Protein AF-A0A2I0T833-F1 (afdb_monomer_lite)

Organism: NCBI:txid1758121

Foldseek 3Di:
DEDADDPPPDVVVVVVPVPPVVVVCPVVVVVLLRHQEYEDEDEPDDPDQDPVNVVVVVVCCVVSVPVFYKYKYWYWYADPVRPDIDIDIWIWGDDPPDTDTDDDDDDDPPPVPPPDDDPDDDDDPDPVVVVVCVVCVCVQAPPVRDGPVVVVVVVVVVVVVVVVVVLVPDPVNDCVVVVVVVVVVVVVVVVVVVVVVVVVVVVVVVPPPDDDD

Secondary structure (DSSP, 8-state):
--PPEETTS-HHHHGGGTTSHHHHSSSSTTTSTT--EEEEEEES--SS--HHHHHHHHHHHHHH--TT-EEEEEEEEE-TTSS-EEEEEEEEEEETTEEEEE------GGG----------PPP--HHHHHHHHHHHTTTB-TTS-BHHHHHHHHHHHHHHHHHHGGGS-GGGSHHHHHHHHHHHHHHHHHHHHHHHHHHHHHHHTTSSS---

Radius of gyration: 30.98 Å; chains: 1; bounding box: 101×49×80 Å

Sequence (213 aa):
MILWILADFNITVLASRVRSFNTLFSSNLLCLQNVIGWYRFRRNTQQQMSYREHIIHKQLTHILGVPDLVFLLFSFISTANNSTHALEYVLFRPNRRYNQRVSLTIPNLGNTSQQEYKVSSVPNTSQNYAKVIKEHGTDFFDKDGVMKDIRAIYQVYNALQEKVQSPALSPDTSPAPIHLESSSVTGHQTNRVEENECVSDECRCGSSEMFSR

InterPro domains:
  IPR023238 FAM175 family [PR02051] (37-53)
  IPR023238 FAM175 family [PR02051] (103-117)
  IPR023238 FAM175 family [PTHR31728] (32-179)
  IPR023240 BRISC complex, Abraxas 2 subunit [PR02053] (58-78)
  IPR023240 BRISC complex, Abraxas 2 subunit [PR02053] (92-107)
  IPR023240 BRISC complex, Abraxas 2 subunit [PR02053] (118-135)
  IPR023240 BRISC complex, Abraxas 2 subunit [PR02053] (149-167)

pLDDT: mean 73.95, std 19.58, range [29.56, 95.31]

Structure (mmCIF, N/CA/C/O backbone):
data_AF-A0A2I0T833-F1
#
_entry.id   AF-A0A2I0T833-F1
#
loop_
_atom_site.group_PDB
_atom_site.id
_atom_site.type_symbol
_atom_site.label_atom_id
_atom_site.label_alt_id
_atom_site.label_comp_id
_atom_site.label_asym_id
_atom_site.label_entity_id
_atom_site.label_seq_id
_atom_site.pdbx_PDB_ins_code
_atom_site.Cartn_x
_atom_site.Cartn_y
_atom_site.Cartn_z
_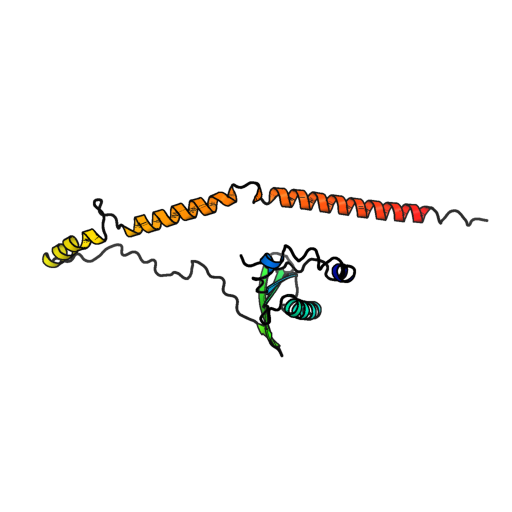atom_site.occupancy
_atom_site.B_iso_or_equiv
_atom_site.auth_seq_id
_atom_site.auth_comp_id
_atom_site.auth_asym_id
_atom_site.auth_atom_id
_atom_site.pdbx_PDB_model_num
ATOM 1 N N . MET A 1 1 ? 3.909 -13.440 4.778 1.00 30.67 1 MET A N 1
ATOM 2 C CA . MET A 1 1 ? 5.195 -13.000 4.201 1.00 30.67 1 MET A CA 1
ATOM 3 C C . MET A 1 1 ? 5.085 -13.138 2.688 1.00 30.67 1 MET A C 1
ATOM 5 O O . MET A 1 1 ? 5.104 -14.256 2.195 1.00 30.67 1 MET A O 1
ATOM 9 N N . ILE A 1 2 ? 4.808 -12.038 1.983 1.00 34.88 2 ILE A N 1
ATOM 10 C CA . ILE A 1 2 ? 4.640 -12.017 0.520 1.00 34.88 2 ILE A CA 1
ATOM 11 C C . ILE A 1 2 ? 6.016 -11.717 -0.068 1.00 34.88 2 ILE A C 1
ATOM 13 O O . ILE A 1 2 ? 6.542 -10.627 0.150 1.00 34.88 2 ILE A O 1
ATOM 17 N N . LEU A 1 3 ? 6.617 -12.697 -0.741 1.00 35.22 3 LEU A N 1
ATOM 18 C CA . LEU A 1 3 ? 7.940 -12.555 -1.338 1.00 35.22 3 LEU A CA 1
ATOM 19 C C . LEU A 1 3 ? 7.781 -12.083 -2.786 1.00 35.22 3 LEU A C 1
ATOM 21 O O . LEU A 1 3 ? 7.199 -12.780 -3.617 1.00 35.22 3 LEU A O 1
ATOM 25 N N . TRP A 1 4 ? 8.287 -10.889 -3.076 1.00 41.91 4 TRP A N 1
ATOM 26 C CA . TRP A 1 4 ? 8.385 -10.368 -4.434 1.00 41.91 4 TRP A CA 1
ATOM 27 C C . TRP A 1 4 ? 9.771 -10.686 -4.996 1.00 41.91 4 TRP A C 1
ATOM 29 O O . TRP A 1 4 ? 10.780 -10.393 -4.357 1.00 41.91 4 TRP A O 1
ATOM 39 N N . ILE A 1 5 ? 9.837 -11.270 -6.193 1.00 48.88 5 ILE A N 1
ATOM 40 C CA . ILE A 1 5 ? 11.115 -11.531 -6.868 1.00 48.88 5 ILE A CA 1
ATOM 41 C C . ILE A 1 5 ? 11.612 -10.228 -7.511 1.00 48.88 5 ILE A C 1
ATOM 43 O O . ILE A 1 5 ? 10.939 -9.667 -8.380 1.00 48.88 5 ILE A O 1
ATOM 47 N N . LEU A 1 6 ? 12.797 -9.770 -7.095 1.00 43.75 6 LEU A N 1
ATOM 48 C CA . LEU A 1 6 ? 13.570 -8.720 -7.763 1.00 43.75 6 LEU A CA 1
ATOM 49 C C . LEU A 1 6 ? 14.091 -9.248 -9.108 1.00 43.75 6 LEU A C 1
ATOM 51 O O . LEU A 1 6 ? 14.905 -10.168 -9.149 1.00 43.75 6 LEU A O 1
ATOM 55 N N . ALA A 1 7 ? 13.632 -8.665 -10.216 1.00 42.62 7 ALA A N 1
ATOM 56 C CA . ALA A 1 7 ? 14.005 -9.087 -11.570 1.00 42.62 7 ALA A CA 1
ATOM 57 C C . ALA A 1 7 ? 15.356 -8.526 -12.068 1.00 42.62 7 ALA A C 1
ATOM 59 O O . ALA A 1 7 ? 15.687 -8.695 -13.243 1.00 42.62 7 ALA A O 1
ATOM 60 N N . ASP A 1 8 ? 16.138 -7.870 -11.205 1.00 38.34 8 ASP A N 1
ATOM 61 C CA . ASP A 1 8 ? 17.381 -7.191 -11.602 1.00 38.34 8 ASP A CA 1
ATOM 62 C C . ASP A 1 8 ? 18.613 -8.116 -11.670 1.00 38.34 8 ASP A C 1
ATOM 64 O O . ASP A 1 8 ? 19.698 -7.679 -12.052 1.00 38.34 8 ASP A O 1
ATOM 68 N N . PHE A 1 9 ? 18.467 -9.419 -11.402 1.00 36.91 9 PHE A N 1
ATOM 69 C CA . PHE A 1 9 ? 19.539 -10.382 -11.666 1.00 36.91 9 PHE A CA 1
ATOM 70 C C . PHE A 1 9 ? 19.562 -10.805 -13.143 1.00 36.91 9 PHE A C 1
ATOM 72 O O . PHE A 1 9 ? 18.577 -11.282 -13.704 1.00 36.91 9 PHE A O 1
ATOM 79 N N . ASN A 1 10 ? 20.724 -10.642 -13.778 1.00 34.12 10 ASN A N 1
ATOM 80 C CA . ASN A 1 10 ? 21.032 -11.027 -15.157 1.00 34.12 10 ASN A CA 1
ATOM 81 C C . ASN A 1 10 ? 20.612 -12.481 -15.489 1.00 34.12 10 ASN A C 1
ATOM 83 O O . ASN A 1 10 ? 21.391 -13.421 -15.338 1.00 34.12 10 ASN A O 1
ATOM 87 N N . ILE A 1 11 ? 19.401 -12.669 -16.029 1.00 44.00 11 ILE A N 1
ATOM 88 C CA . ILE A 1 11 ? 18.882 -13.975 -16.495 1.00 44.00 11 ILE A CA 1
ATOM 89 C C . ILE A 1 11 ? 19.759 -14.600 -17.603 1.00 44.00 11 ILE A C 1
ATOM 91 O O . ILE A 1 11 ? 19.746 -15.812 -17.795 1.00 44.00 11 ILE A O 1
ATOM 95 N N . THR A 1 12 ? 20.600 -13.821 -18.287 1.00 31.80 12 THR A N 1
ATOM 96 C CA . THR A 1 12 ? 21.515 -14.350 -19.312 1.00 31.80 12 THR A CA 1
ATOM 97 C C . THR A 1 12 ? 22.672 -15.165 -18.716 1.00 31.80 12 THR A C 1
ATOM 99 O O . THR A 1 12 ? 23.125 -16.118 -19.340 1.00 31.80 12 THR A O 1
ATOM 102 N N . VAL A 1 13 ? 23.110 -14.864 -17.486 1.00 35.38 13 VAL A N 1
ATOM 103 C CA . VAL A 1 13 ? 24.162 -15.636 -16.786 1.00 35.38 13 VAL A CA 1
ATOM 104 C C . VAL A 1 13 ? 23.590 -16.916 -16.151 1.00 35.38 13 VAL A C 1
ATOM 106 O O . VAL A 1 13 ? 24.320 -17.866 -15.877 1.00 35.38 13 VAL A O 1
ATOM 109 N N . LEU A 1 14 ? 22.266 -16.997 -15.986 1.00 35.75 14 LEU A N 1
ATOM 110 C CA . LEU A 1 14 ? 21.574 -18.185 -15.475 1.00 35.75 14 LEU A CA 1
ATOM 111 C C . LEU A 1 14 ? 21.427 -19.304 -16.519 1.00 35.75 14 LEU A C 1
ATOM 113 O O . LEU A 1 14 ? 21.303 -20.471 -16.150 1.00 35.75 14 LEU A O 1
ATOM 117 N N . ALA A 1 15 ? 21.501 -18.985 -17.814 1.00 34.06 15 ALA A N 1
ATOM 118 C CA . ALA A 1 15 ? 21.363 -19.976 -18.883 1.00 34.06 15 ALA A CA 1
ATOM 119 C C . ALA A 1 15 ? 22.611 -20.864 -19.068 1.00 34.06 15 ALA A C 1
ATOM 121 O O . ALA A 1 15 ? 22.494 -21.997 -19.531 1.00 34.06 15 ALA A O 1
ATOM 122 N N . SER A 1 16 ? 23.803 -20.404 -18.673 1.00 29.56 16 SER A N 1
ATOM 123 C CA . SER A 1 16 ? 25.052 -21.173 -18.810 1.00 29.56 16 SER A CA 1
ATOM 124 C C . SER A 1 16 ? 25.340 -22.111 -17.630 1.00 29.56 16 SER A C 1
ATOM 126 O O . SER A 1 16 ? 26.244 -22.940 -17.714 1.00 29.56 16 SER A O 1
ATOM 128 N N . ARG A 1 17 ? 24.551 -22.053 -16.545 1.00 35.53 17 ARG A N 1
ATOM 129 C CA . ARG A 1 17 ? 24.766 -22.854 -15.322 1.00 35.53 17 ARG A CA 1
ATOM 130 C C . ARG A 1 17 ? 23.545 -23.690 -14.915 1.00 35.53 17 ARG A C 1
ATOM 132 O O . ARG A 1 17 ? 23.289 -23.913 -13.736 1.00 35.53 17 ARG A O 1
ATOM 139 N N . VAL A 1 18 ? 22.815 -24.208 -15.905 1.00 39.91 18 VAL A N 1
ATOM 140 C CA . VAL A 1 18 ? 21.552 -24.963 -15.741 1.00 39.91 18 VAL A CA 1
ATOM 141 C C . VAL A 1 18 ? 21.714 -26.312 -15.010 1.00 39.91 18 VAL A C 1
ATOM 143 O O . VAL A 1 18 ? 20.732 -26.860 -14.522 1.00 39.91 18 VAL A O 1
ATOM 146 N N . ARG A 1 19 ? 22.933 -26.850 -14.834 1.00 33.03 19 ARG A N 1
ATOM 147 C CA . ARG A 1 19 ? 23.133 -28.125 -14.103 1.00 33.03 19 ARG A CA 1
ATOM 148 C C . ARG A 1 19 ? 23.323 -27.992 -12.590 1.00 33.03 19 ARG A C 1
ATOM 150 O O . ARG A 1 19 ? 23.062 -28.957 -11.883 1.00 33.03 19 ARG A O 1
ATOM 157 N N . SER A 1 20 ? 23.719 -26.827 -12.077 1.00 33.03 20 SER A N 1
ATOM 158 C CA . SER A 1 20 ? 23.937 -26.626 -10.629 1.00 33.03 20 SER A CA 1
ATOM 159 C C . SER A 1 20 ? 22.764 -25.943 -9.920 1.00 33.03 20 SER A C 1
ATOM 161 O O . SER A 1 20 ? 22.828 -25.720 -8.716 1.00 33.03 20 SER A O 1
ATOM 163 N N . PHE A 1 21 ? 21.691 -25.609 -10.643 1.00 37.56 21 PHE A N 1
ATOM 164 C CA . PHE A 1 21 ? 20.553 -24.875 -10.084 1.00 37.56 21 PHE A CA 1
ATOM 165 C C . PHE A 1 21 ? 19.552 -25.758 -9.324 1.00 37.56 21 PHE A C 1
ATOM 167 O O . PHE A 1 21 ? 18.872 -25.275 -8.427 1.00 37.56 21 PHE A O 1
ATOM 174 N N . ASN A 1 22 ? 19.492 -27.060 -9.624 1.00 33.47 22 ASN A N 1
ATOM 175 C CA . ASN A 1 22 ? 18.533 -27.968 -8.984 1.00 33.47 22 ASN A CA 1
ATOM 176 C C . ASN A 1 22 ? 18.906 -28.350 -7.542 1.00 33.47 22 ASN A C 1
ATOM 178 O O . ASN A 1 22 ? 18.023 -28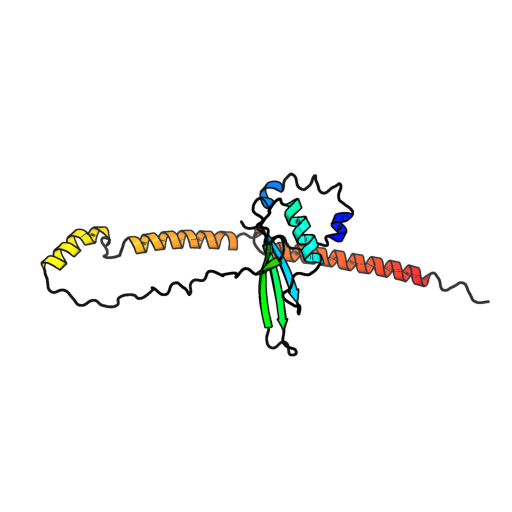.684 -6.759 1.00 33.47 22 ASN A O 1
ATOM 182 N N . THR A 1 23 ? 20.182 -28.281 -7.152 1.00 35.69 23 THR A N 1
ATOM 183 C CA . THR A 1 23 ? 20.624 -28.709 -5.812 1.00 35.69 23 THR A CA 1
ATOM 184 C C . THR A 1 23 ? 20.573 -27.602 -4.755 1.00 35.69 23 THR A C 1
ATOM 186 O O . THR A 1 23 ? 20.398 -27.911 -3.581 1.00 35.69 23 THR A O 1
ATOM 189 N N . LEU A 1 24 ? 20.639 -26.320 -5.139 1.00 39.94 24 LEU A N 1
ATOM 190 C CA . LEU A 1 24 ? 20.485 -25.179 -4.214 1.00 39.94 24 LEU A CA 1
ATOM 191 C C . LEU A 1 24 ? 19.018 -24.801 -3.939 1.00 39.94 24 LEU A C 1
ATOM 193 O O . LEU A 1 24 ? 18.727 -24.049 -3.010 1.00 39.94 24 LEU A O 1
ATOM 197 N N . PHE A 1 25 ? 18.085 -25.333 -4.731 1.00 39.16 25 PHE A N 1
ATOM 198 C CA . PHE A 1 25 ? 16.657 -25.029 -4.628 1.00 39.16 25 PHE A CA 1
ATOM 199 C C . PHE A 1 25 ? 15.888 -25.969 -3.690 1.00 39.16 25 PHE A C 1
ATOM 201 O O . PHE A 1 25 ? 14.742 -25.694 -3.342 1.00 39.16 25 PHE A O 1
ATOM 208 N N . SER A 1 26 ? 16.508 -27.068 -3.248 1.00 37.47 26 SER A N 1
ATOM 209 C CA . SER A 1 26 ? 15.815 -28.098 -2.466 1.00 37.47 26 SER A CA 1
ATOM 210 C C . SER A 1 26 ? 15.594 -27.708 -0.996 1.00 37.47 26 SER A C 1
ATOM 212 O O . SER A 1 26 ? 14.656 -28.202 -0.380 1.00 37.47 26 SER A O 1
ATOM 214 N N . SER A 1 27 ? 16.400 -26.795 -0.439 1.00 38.94 27 SER A N 1
ATOM 215 C CA . SER A 1 27 ? 16.232 -26.249 0.922 1.00 38.94 27 SER A CA 1
ATOM 216 C C . SER A 1 27 ? 15.443 -24.930 0.970 1.00 38.94 27 SER A C 1
ATOM 218 O O . SER A 1 27 ? 14.980 -24.535 2.035 1.00 38.94 27 SER A O 1
ATOM 220 N N . ASN A 1 28 ? 15.232 -24.273 -0.179 1.00 44.00 28 ASN A N 1
ATOM 221 C CA . ASN A 1 28 ? 14.471 -23.022 -0.316 1.00 44.00 28 ASN A CA 1
ATOM 222 C C . ASN A 1 28 ? 13.032 -23.226 -0.831 1.00 44.00 28 ASN A C 1
ATOM 224 O O . ASN A 1 28 ? 12.296 -22.262 -1.014 1.00 44.00 28 ASN A O 1
ATOM 228 N N . LEU A 1 29 ? 12.582 -24.466 -1.039 1.00 45.16 29 LEU A N 1
ATOM 229 C CA . LEU A 1 29 ? 11.257 -24.751 -1.607 1.00 45.16 29 LEU A CA 1
ATOM 230 C C . LEU A 1 29 ? 10.086 -24.201 -0.757 1.00 45.16 29 LEU A C 1
ATOM 232 O O . LEU A 1 29 ? 9.016 -23.914 -1.288 1.00 45.16 29 LEU A O 1
ATOM 236 N N . LEU A 1 30 ? 10.299 -23.980 0.546 1.00 45.31 30 LEU A N 1
ATOM 237 C CA . LEU A 1 30 ? 9.316 -23.363 1.447 1.00 45.31 30 LEU A CA 1
ATOM 238 C C . LEU A 1 30 ? 9.109 -21.855 1.205 1.00 45.31 30 LEU A C 1
ATOM 240 O O . LEU A 1 30 ? 8.011 -21.357 1.441 1.00 45.31 30 LEU A O 1
ATOM 244 N N . CYS A 1 31 ? 10.113 -21.107 0.723 1.00 49.47 31 CYS A N 1
ATOM 245 C CA . CYS A 1 31 ? 9.994 -19.646 0.588 1.00 49.47 31 CYS A CA 1
ATOM 246 C C . CYS A 1 31 ? 9.236 -19.202 -0.676 1.00 49.47 31 CYS A C 1
ATOM 248 O O . CYS A 1 31 ? 8.730 -18.081 -0.730 1.00 49.47 31 CYS A O 1
ATOM 250 N N . LEU A 1 32 ? 9.094 -20.090 -1.664 1.00 54.81 32 LEU A N 1
ATOM 251 C CA . LEU A 1 32 ? 8.453 -19.791 -2.950 1.00 54.81 32 LEU A CA 1
ATOM 252 C C . LEU A 1 32 ? 6.972 -20.164 -3.022 1.00 54.81 32 LEU A C 1
ATOM 254 O O . LEU A 1 32 ? 6.306 -19.788 -3.984 1.00 54.81 32 LEU A O 1
ATOM 258 N N . GLN A 1 33 ? 6.425 -20.843 -2.009 1.00 58.69 33 GLN A N 1
ATOM 259 C CA . GLN A 1 33 ? 5.017 -21.263 -2.011 1.00 58.69 33 GLN A CA 1
ATOM 260 C C . GLN A 1 33 ? 4.015 -20.095 -2.050 1.00 58.69 33 GLN A C 1
ATOM 262 O O . GLN A 1 33 ? 2.860 -20.307 -2.398 1.00 58.69 33 GLN A O 1
ATOM 267 N N . ASN A 1 34 ? 4.444 -18.866 -1.738 1.00 74.00 34 ASN A N 1
ATOM 268 C CA . ASN A 1 34 ? 3.571 -17.690 -1.642 1.00 74.00 34 ASN A CA 1
ATOM 269 C C . ASN A 1 34 ? 3.943 -16.563 -2.623 1.00 74.00 34 ASN A C 1
ATOM 271 O O . ASN A 1 34 ? 3.698 -15.387 -2.337 1.00 74.00 34 ASN A O 1
ATOM 275 N N . VAL A 1 35 ? 4.565 -16.884 -3.763 1.00 83.25 35 VAL A N 1
ATOM 276 C CA . VAL A 1 35 ? 4.849 -15.879 -4.799 1.00 83.25 35 VAL A CA 1
ATOM 277 C C . VAL A 1 35 ? 3.575 -15.584 -5.587 1.00 83.25 35 VAL A C 1
ATOM 279 O O . VAL A 1 35 ? 3.069 -16.427 -6.320 1.00 83.25 35 VAL A O 1
ATOM 282 N N . ILE A 1 36 ? 3.070 -14.358 -5.457 1.00 87.31 36 ILE A N 1
ATOM 283 C CA . ILE A 1 36 ? 1.874 -13.889 -6.177 1.00 87.31 36 ILE A CA 1
ATOM 284 C C . ILE A 1 36 ? 2.218 -13.181 -7.493 1.00 87.31 36 ILE A C 1
ATOM 286 O O . ILE A 1 36 ? 1.369 -13.033 -8.370 1.00 87.31 36 ILE A O 1
ATOM 290 N N . GLY A 1 37 ? 3.465 -12.733 -7.644 1.00 89.81 37 GLY A N 1
ATOM 291 C CA . GLY A 1 37 ? 3.885 -11.899 -8.758 1.00 89.81 37 GLY A CA 1
ATOM 292 C C . GLY A 1 37 ? 5.348 -11.482 -8.690 1.00 89.81 37 GLY A C 1
ATOM 293 O O . GLY A 1 37 ? 6.094 -11.857 -7.787 1.00 89.81 37 GLY A O 1
ATOM 294 N N . TRP A 1 38 ? 5.747 -10.669 -9.659 1.00 91.31 38 TRP A N 1
ATOM 295 C CA . TRP A 1 38 ? 7.067 -10.045 -9.725 1.00 91.31 38 TRP A CA 1
ATOM 296 C C . TRP A 1 38 ? 6.933 -8.585 -10.150 1.00 91.31 38 TRP A C 1
ATOM 298 O O . TRP A 1 38 ? 5.891 -8.172 -10.668 1.00 91.31 38 TRP A O 1
ATOM 308 N N . TYR A 1 39 ? 7.975 -7.793 -9.919 1.00 93.19 39 TYR A N 1
ATOM 309 C CA . TYR A 1 39 ? 7.959 -6.373 -10.246 1.00 93.19 39 TYR A CA 1
ATOM 310 C C . TYR A 1 39 ? 9.202 -5.943 -11.008 1.00 93.19 39 TYR A C 1
ATOM 312 O O . TYR A 1 39 ? 10.237 -6.611 -10.986 1.00 93.19 39 TYR A O 1
ATOM 320 N N . ARG A 1 40 ? 9.091 -4.803 -11.690 1.00 91.44 40 ARG A N 1
ATOM 321 C CA . ARG A 1 40 ? 10.227 -4.150 -12.334 1.00 91.44 40 ARG A CA 1
ATOM 322 C C . ARG A 1 40 ? 10.130 -2.641 -12.225 1.00 91.44 40 ARG A C 1
ATOM 324 O O . ARG A 1 40 ? 9.072 -2.060 -12.456 1.00 91.44 40 ARG A O 1
ATOM 331 N N . PHE A 1 41 ? 11.268 -2.022 -11.936 1.00 91.88 41 PHE A N 1
ATOM 332 C CA . PHE A 1 41 ? 11.436 -0.580 -12.008 1.00 91.88 41 PHE A CA 1
ATOM 333 C C . PHE A 1 41 ? 12.019 -0.167 -13.354 1.00 91.88 41 PHE A C 1
ATOM 335 O O . PHE A 1 41 ? 12.970 -0.763 -13.861 1.00 91.88 41 PHE A O 1
ATOM 342 N N . ARG A 1 42 ? 11.453 0.888 -13.928 1.00 89.56 42 ARG A N 1
ATOM 343 C CA . ARG A 1 42 ? 11.992 1.579 -15.094 1.00 89.56 42 ARG A CA 1
ATOM 344 C C . ARG A 1 42 ? 12.016 3.082 -14.844 1.00 89.56 42 ARG A C 1
ATOM 346 O O . ARG A 1 42 ? 11.307 3.600 -13.983 1.00 89.56 42 ARG A O 1
ATOM 353 N N . ARG A 1 43 ? 12.839 3.793 -15.610 1.00 88.31 43 ARG A N 1
ATOM 354 C CA . ARG A 1 43 ? 12.944 5.256 -15.565 1.00 88.31 43 ARG A CA 1
ATOM 355 C C . ARG A 1 43 ? 12.662 5.823 -16.946 1.00 88.31 43 ARG A C 1
ATOM 357 O O . ARG A 1 43 ? 13.224 5.332 -17.918 1.00 88.31 43 ARG A O 1
ATOM 364 N N . ASN A 1 44 ? 11.812 6.844 -17.015 1.00 84.00 44 ASN A N 1
ATOM 365 C CA . ASN A 1 44 ? 11.460 7.587 -18.224 1.00 84.00 44 ASN A CA 1
ATOM 366 C C . ASN A 1 44 ? 10.954 6.691 -19.373 1.00 84.00 44 ASN A C 1
ATOM 368 O O . ASN A 1 44 ? 11.325 6.878 -20.529 1.00 84.00 44 ASN A O 1
ATOM 372 N N . THR A 1 45 ? 10.112 5.695 -19.060 1.00 85.75 45 THR A N 1
ATOM 373 C CA . THR A 1 45 ? 9.542 4.7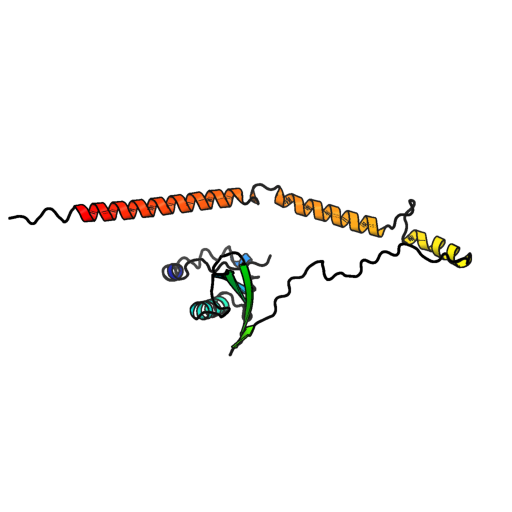77 -20.067 1.00 85.75 45 THR A CA 1
ATOM 374 C C . THR A 1 45 ? 8.019 4.727 -20.029 1.00 85.75 45 THR A C 1
ATOM 376 O O . THR A 1 45 ? 7.402 5.032 -19.010 1.00 85.75 45 THR A O 1
ATOM 379 N N . GLN A 1 46 ? 7.417 4.279 -21.133 1.00 86.81 46 GLN A N 1
ATOM 380 C CA . GLN A 1 46 ? 5.977 4.046 -21.222 1.00 86.81 46 GLN A CA 1
ATOM 381 C C . GLN A 1 46 ? 5.515 2.900 -20.306 1.00 86.81 46 GLN A C 1
ATOM 383 O O . GLN A 1 46 ? 6.218 1.901 -20.125 1.00 86.81 46 GLN A O 1
ATOM 388 N N . GLN A 1 47 ? 4.279 3.014 -19.811 1.00 86.56 47 GLN A N 1
ATOM 389 C CA . GLN A 1 47 ? 3.590 2.022 -18.976 1.00 86.56 47 GLN A CA 1
ATOM 390 C C . GLN A 1 47 ? 3.056 0.834 -19.792 1.00 86.56 47 GLN A C 1
ATOM 392 O O . GLN A 1 47 ? 1.847 0.575 -19.879 1.00 86.56 47 GLN A O 1
ATOM 397 N N . GLN A 1 48 ? 3.973 0.128 -20.449 1.00 89.31 48 GLN A N 1
ATOM 398 C CA . GLN A 1 48 ? 3.692 -1.052 -21.256 1.00 89.31 48 GLN A CA 1
ATOM 399 C C . GLN A 1 48 ? 4.723 -2.153 -20.994 1.00 89.31 48 GLN A C 1
ATOM 401 O O . GLN A 1 48 ? 5.927 -1.903 -20.840 1.00 89.31 48 GLN A O 1
ATOM 406 N N . MET A 1 49 ? 4.232 -3.392 -20.975 1.00 88.44 49 MET A N 1
ATOM 407 C CA . MET A 1 49 ? 5.075 -4.573 -20.852 1.00 88.44 49 MET A CA 1
ATOM 408 C C . MET A 1 49 ? 5.959 -4.701 -22.101 1.00 88.44 49 MET A C 1
ATOM 410 O O . MET A 1 49 ? 5.476 -4.648 -23.228 1.00 88.44 49 MET A O 1
ATOM 414 N N . SER A 1 50 ? 7.266 -4.851 -21.903 1.00 90.25 50 SER A N 1
ATOM 415 C CA . SER A 1 50 ? 8.213 -5.072 -23.004 1.00 90.25 50 SER A CA 1
ATOM 416 C C . SER A 1 50 ? 8.180 -6.521 -23.481 1.00 90.25 50 SER A C 1
ATOM 418 O O . SER A 1 50 ? 7.779 -7.426 -22.749 1.00 90.25 50 SER A O 1
ATOM 420 N N . TYR A 1 51 ? 8.700 -6.772 -24.683 1.00 89.12 51 TYR A N 1
ATOM 421 C CA . TYR A 1 51 ? 8.835 -8.128 -25.218 1.00 89.12 51 TYR A CA 1
ATOM 422 C C . TYR A 1 51 ? 9.629 -9.064 -24.290 1.00 89.12 51 TYR A C 1
ATOM 424 O O . TYR A 1 51 ? 9.223 -10.198 -24.036 1.00 89.12 51 TYR A O 1
ATOM 432 N N . ARG A 1 52 ? 10.732 -8.569 -23.709 1.00 89.56 52 ARG A N 1
ATOM 433 C CA . ARG A 1 52 ? 11.538 -9.342 -22.753 1.00 89.56 52 ARG A CA 1
ATOM 434 C C . ARG A 1 52 ? 10.735 -9.711 -21.505 1.00 89.56 52 ARG A C 1
ATOM 436 O O . ARG A 1 52 ? 10.805 -10.849 -21.056 1.00 89.56 52 ARG A O 1
ATOM 443 N N . GLU A 1 53 ? 9.952 -8.782 -20.964 1.00 90.56 53 GLU A N 1
ATOM 444 C CA . GLU A 1 53 ? 9.102 -9.058 -19.798 1.00 90.56 53 GLU A CA 1
ATOM 445 C C . GLU A 1 53 ? 7.979 -10.035 -20.120 1.00 90.56 53 GLU A C 1
ATOM 447 O O . GLU A 1 53 ? 7.655 -10.862 -19.280 1.00 90.56 53 GLU A O 1
ATOM 452 N N . HIS A 1 54 ? 7.434 -10.005 -21.336 1.00 88.75 54 HIS A N 1
ATOM 453 C CA . HIS A 1 54 ? 6.467 -11.002 -21.788 1.00 88.75 54 HIS A CA 1
ATOM 454 C C . HIS A 1 54 ? 7.041 -12.423 -21.772 1.00 88.75 54 HIS A C 1
ATOM 456 O O . HIS A 1 54 ? 6.370 -13.354 -21.323 1.00 88.75 54 HIS A O 1
ATOM 462 N N . ILE A 1 55 ? 8.275 -12.598 -22.256 1.00 89.69 55 ILE A N 1
ATOM 463 C CA . ILE A 1 55 ? 8.957 -13.900 -22.241 1.00 89.69 55 ILE A CA 1
ATOM 464 C C . ILE A 1 55 ? 9.222 -14.338 -20.802 1.00 89.69 55 ILE A C 1
ATOM 466 O O . ILE A 1 55 ? 8.866 -15.455 -20.431 1.00 89.69 55 ILE A O 1
ATOM 470 N N . ILE A 1 56 ? 9.797 -13.446 -19.990 1.00 89.81 56 ILE A N 1
ATOM 471 C CA . ILE A 1 56 ? 10.115 -13.730 -18.586 1.00 89.81 56 ILE A CA 1
ATOM 472 C C . ILE A 1 56 ? 8.846 -14.087 -17.814 1.00 89.81 56 ILE A C 1
ATOM 474 O O . ILE A 1 56 ? 8.844 -15.066 -17.079 1.00 89.81 56 ILE A O 1
ATOM 478 N N . HIS A 1 57 ? 7.752 -13.352 -18.019 1.00 89.19 57 HIS A N 1
ATOM 479 C CA . HIS A 1 57 ? 6.483 -13.634 -17.364 1.00 89.19 57 HIS A CA 1
ATOM 480 C C . HIS A 1 57 ? 6.019 -15.062 -17.660 1.00 89.19 57 HIS A C 1
ATOM 482 O O . HIS A 1 57 ? 5.759 -15.814 -16.731 1.00 89.19 57 HIS A O 1
ATOM 488 N N . LYS A 1 58 ? 6.005 -15.473 -18.936 1.00 88.31 58 LYS A N 1
ATOM 489 C CA . LYS A 1 58 ? 5.624 -16.840 -19.330 1.00 88.31 58 LYS A CA 1
ATOM 490 C C . LYS A 1 58 ? 6.534 -17.905 -18.715 1.00 88.31 58 LYS A C 1
ATOM 492 O O . LYS A 1 58 ? 6.043 -18.942 -18.277 1.00 88.31 58 LYS A O 1
ATOM 497 N N . GLN A 1 59 ? 7.844 -17.658 -18.685 1.00 88.88 59 GLN A N 1
ATOM 498 C CA . GLN A 1 59 ? 8.809 -18.575 -18.076 1.00 88.88 59 GLN A CA 1
ATOM 499 C C . GLN A 1 59 ? 8.580 -18.705 -16.567 1.00 88.88 59 GLN A C 1
ATOM 501 O O . GLN A 1 59 ? 8.537 -19.819 -16.057 1.00 88.88 59 GLN A O 1
ATOM 506 N N . LEU A 1 60 ? 8.364 -17.591 -15.863 1.00 86.81 60 LEU A N 1
ATOM 507 C CA . LEU A 1 60 ? 8.094 -17.582 -14.426 1.00 86.81 60 LEU A CA 1
ATOM 508 C C . LEU A 1 60 ? 6.768 -18.266 -14.086 1.00 86.81 60 LEU A C 1
ATOM 510 O O . LEU A 1 60 ? 6.738 -19.076 -13.168 1.00 86.81 60 LEU A O 1
ATOM 514 N N . THR A 1 61 ? 5.702 -18.012 -14.850 1.00 87.00 61 THR A N 1
ATOM 515 C CA . THR A 1 61 ? 4.416 -18.719 -14.715 1.00 87.00 61 THR A CA 1
ATOM 516 C C . THR A 1 61 ? 4.609 -20.233 -14.819 1.00 87.00 61 THR A C 1
ATOM 518 O O . THR A 1 61 ? 4.034 -20.981 -14.032 1.00 87.00 61 THR A O 1
ATOM 521 N N . HIS A 1 62 ? 5.440 -20.695 -15.761 1.00 85.19 62 HIS A N 1
ATOM 522 C CA . HIS A 1 62 ? 5.708 -22.119 -15.955 1.00 85.19 62 HIS A CA 1
ATOM 523 C C . HIS A 1 62 ? 6.563 -22.725 -14.832 1.00 85.19 62 HIS A C 1
ATOM 525 O O . HIS A 1 62 ? 6.227 -23.790 -14.327 1.00 85.19 62 HIS A O 1
ATOM 531 N N . ILE A 1 63 ? 7.637 -22.043 -14.421 1.00 84.88 63 ILE A N 1
ATOM 532 C CA . ILE A 1 63 ? 8.569 -22.526 -13.387 1.00 84.88 63 ILE A CA 1
ATOM 533 C C . ILE A 1 63 ? 7.909 -22.545 -12.002 1.00 84.88 63 ILE A C 1
ATOM 535 O O . ILE A 1 63 ? 8.109 -23.486 -11.242 1.00 84.88 63 ILE A O 1
ATOM 539 N N . LEU A 1 64 ? 7.133 -21.510 -11.670 1.00 82.81 64 LEU A N 1
ATOM 540 C CA . LEU A 1 64 ? 6.487 -21.371 -10.361 1.00 82.81 64 LEU A CA 1
ATOM 541 C C . LEU A 1 64 ? 5.146 -22.113 -10.277 1.00 82.81 64 LEU A C 1
ATOM 543 O O . LEU A 1 64 ? 4.616 -22.283 -9.185 1.00 82.81 64 LEU A O 1
ATOM 547 N N . GLY A 1 65 ? 4.570 -22.526 -11.411 1.00 81.94 65 GLY A N 1
ATOM 548 C CA . GLY A 1 65 ? 3.264 -23.188 -11.452 1.00 81.94 65 GLY A CA 1
ATOM 549 C C . GLY A 1 65 ? 2.089 -22.292 -11.035 1.00 81.94 65 GLY A C 1
ATOM 550 O O . GLY A 1 65 ? 1.027 -22.808 -10.699 1.00 81.94 65 GLY A O 1
ATOM 551 N N . VAL A 1 66 ? 2.258 -20.964 -11.050 1.00 83.81 66 VAL A N 1
ATOM 552 C CA . VAL A 1 66 ? 1.230 -19.986 -10.652 1.00 83.81 66 VAL A CA 1
ATOM 553 C C . VAL A 1 66 ? 0.546 -19.431 -11.907 1.00 83.81 66 VAL A C 1
ATOM 555 O O . VAL A 1 66 ? 1.139 -18.587 -12.582 1.00 83.81 66 VAL A O 1
ATOM 558 N N . PRO A 1 67 ? -0.684 -19.868 -12.247 1.00 80.62 67 PRO A N 1
ATOM 559 C CA . PRO A 1 67 ? -1.342 -19.489 -13.501 1.00 80.62 67 PRO A CA 1
ATOM 560 C C . PRO A 1 67 ? -1.757 -18.012 -13.553 1.00 80.62 67 PRO A C 1
ATOM 562 O O . PRO A 1 67 ? -1.727 -17.418 -14.626 1.00 80.62 67 PRO A O 1
ATOM 565 N N . ASP A 1 68 ? -2.083 -17.413 -12.404 1.00 83.75 68 ASP A N 1
ATOM 566 C CA . ASP A 1 68 ? -2.526 -16.017 -12.275 1.00 83.75 68 ASP A CA 1
ATOM 567 C C . ASP A 1 68 ? -1.416 -15.096 -11.743 1.00 83.75 68 ASP A C 1
ATOM 569 O O . ASP A 1 68 ? -1.658 -14.188 -10.944 1.00 83.75 68 ASP A O 1
ATOM 573 N N . LEU A 1 69 ? -0.174 -15.341 -12.168 1.00 89.19 69 LEU A N 1
ATOM 574 C CA . LEU A 1 69 ? 0.971 -14.520 -11.784 1.00 89.19 69 LEU A CA 1
ATOM 575 C C . LEU A 1 69 ? 0.731 -13.058 -12.197 1.00 89.19 69 LEU A C 1
ATOM 577 O O . LEU A 1 69 ? 0.404 -12.772 -13.351 1.00 89.19 69 LEU A O 1
ATOM 581 N N . VAL A 1 70 ? 0.916 -12.113 -11.274 1.00 91.94 70 VAL A N 1
ATOM 582 C CA . VAL A 1 70 ? 0.807 -10.679 -11.590 1.00 91.94 70 VAL A CA 1
ATOM 583 C C . VAL A 1 70 ? 2.173 -10.053 -11.856 1.00 91.94 70 VAL A C 1
ATOM 585 O O . VAL A 1 70 ? 3.196 -10.479 -11.319 1.00 91.94 70 VAL A O 1
ATOM 588 N N . PHE A 1 71 ? 2.198 -9.022 -12.696 1.00 93.06 71 PHE A N 1
ATOM 589 C CA . PHE A 1 71 ? 3.392 -8.232 -12.979 1.00 93.06 71 PHE A CA 1
ATOM 590 C C . PHE A 1 71 ? 3.162 -6.766 -12.623 1.00 93.06 71 PHE A C 1
ATOM 592 O O . PHE A 1 71 ? 2.307 -6.114 -13.218 1.00 93.06 71 PHE A O 1
ATOM 599 N N . LEU A 1 72 ? 3.931 -6.238 -11.675 1.00 93.88 72 LEU A N 1
ATOM 600 C CA . LEU A 1 72 ? 3.857 -4.839 -11.262 1.00 93.88 72 LEU A CA 1
ATOM 601 C C . LEU A 1 72 ? 4.976 -4.026 -11.924 1.00 93.88 72 LEU A C 1
ATOM 603 O O . LEU A 1 72 ? 6.159 -4.230 -11.648 1.00 93.88 72 LEU A O 1
ATOM 607 N N . LEU A 1 73 ? 4.605 -3.093 -12.797 1.00 93.12 73 LEU A N 1
ATOM 608 C CA . LEU A 1 73 ? 5.548 -2.194 -13.455 1.00 93.12 73 LEU A CA 1
ATOM 609 C C . LEU A 1 73 ? 5.530 -0.830 -12.773 1.00 93.12 73 LEU A C 1
ATOM 611 O O . LEU A 1 73 ? 4.470 -0.221 -12.649 1.00 93.12 73 LEU A O 1
ATOM 615 N N . PHE A 1 74 ? 6.708 -0.339 -12.405 1.00 93.31 74 PHE A N 1
ATOM 616 C CA . PHE A 1 74 ? 6.919 1.036 -11.970 1.00 93.31 74 PHE A CA 1
ATOM 617 C C . PHE A 1 74 ? 7.658 1.816 -13.058 1.00 93.31 74 PHE A C 1
ATOM 619 O O . PHE A 1 74 ? 8.647 1.327 -13.611 1.00 93.31 74 PHE A O 1
ATOM 626 N N . SER A 1 75 ? 7.219 3.043 -13.333 1.00 91.56 75 SER A N 1
ATOM 627 C CA . SER A 1 75 ? 7.952 4.003 -14.158 1.00 91.56 75 SER A CA 1
ATOM 628 C C . SER A 1 75 ? 8.103 5.304 -13.396 1.00 91.56 75 SER A C 1
ATOM 630 O O . SER A 1 75 ? 7.125 5.905 -12.954 1.00 91.56 75 SER A O 1
ATOM 632 N N . PHE A 1 76 ? 9.346 5.734 -13.243 1.00 90.25 76 PHE A N 1
ATOM 633 C CA . PHE A 1 76 ? 9.664 7.037 -12.690 1.00 90.25 76 PHE A CA 1
ATOM 634 C C . PHE A 1 76 ? 9.840 8.037 -13.826 1.00 90.25 76 PHE A C 1
ATOM 636 O O . PHE A 1 76 ? 10.728 7.857 -14.660 1.00 90.25 76 PHE A O 1
ATOM 643 N N . ILE A 1 77 ? 9.008 9.072 -13.862 1.00 89.50 77 ILE A N 1
ATOM 644 C CA . ILE A 1 77 ? 9.051 10.134 -14.867 1.00 89.50 77 ILE A CA 1
ATOM 645 C C . ILE A 1 77 ? 9.469 11.423 -14.168 1.00 89.50 77 ILE A C 1
ATOM 647 O O . ILE A 1 77 ? 9.003 11.732 -13.073 1.00 89.50 77 ILE A O 1
ATOM 651 N N . SER A 1 78 ? 10.382 12.165 -14.787 1.00 88.75 78 SER A N 1
ATOM 652 C CA . SER A 1 78 ? 10.824 13.475 -14.301 1.00 88.75 78 SER A CA 1
ATOM 653 C C . SER A 1 78 ? 10.615 14.534 -15.371 1.00 88.75 78 SER A C 1
ATOM 655 O O . SER A 1 78 ? 10.767 14.253 -16.560 1.00 88.75 78 SER A O 1
ATOM 657 N N . THR A 1 79 ? 10.278 15.752 -14.955 1.00 88.31 79 THR A N 1
ATOM 658 C CA . THR A 1 79 ? 10.258 16.911 -15.854 1.00 88.31 79 THR A CA 1
ATOM 659 C C . THR A 1 79 ? 11.668 17.254 -16.336 1.00 88.31 79 THR A C 1
ATOM 661 O O . THR A 1 79 ? 12.656 16.872 -15.711 1.00 88.31 79 THR A O 1
ATOM 664 N N . ALA A 1 80 ? 11.777 17.997 -17.442 1.00 87.75 80 ALA A N 1
ATOM 665 C CA . ALA A 1 80 ? 13.066 18.357 -18.049 1.00 87.75 80 ALA A CA 1
ATOM 666 C C . ALA A 1 80 ? 14.001 19.149 -17.113 1.00 87.75 80 ALA A C 1
ATOM 668 O O . ALA A 1 80 ? 15.214 19.108 -17.271 1.00 87.75 80 ALA A O 1
ATOM 669 N N . ASN A 1 81 ? 13.433 19.862 -16.140 1.00 90.94 81 ASN A N 1
ATOM 670 C CA . ASN A 1 81 ? 14.155 20.597 -15.102 1.00 90.94 81 ASN A CA 1
ATOM 671 C C . ASN A 1 81 ? 14.263 19.823 -13.773 1.00 90.94 81 ASN A C 1
ATOM 673 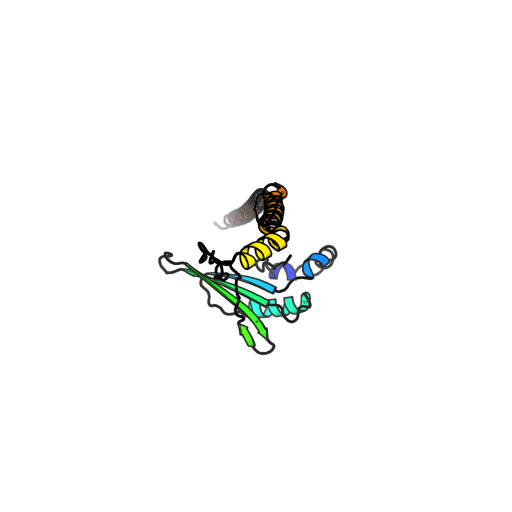O O . ASN A 1 81 ? 14.679 20.403 -12.774 1.00 90.94 81 ASN A O 1
ATOM 677 N N . ASN A 1 82 ? 13.813 18.564 -13.732 1.00 89.88 82 ASN A N 1
ATOM 678 C CA . ASN A 1 82 ? 13.776 17.703 -12.548 1.00 89.88 82 ASN A CA 1
ATOM 679 C C . ASN A 1 82 ? 13.057 18.318 -11.329 1.00 89.88 82 ASN A C 1
ATOM 681 O O . ASN A 1 82 ? 13.257 17.864 -10.209 1.00 89.88 82 ASN A O 1
ATOM 685 N N . SER A 1 83 ? 12.202 19.330 -11.519 1.00 91.81 83 SER A N 1
ATOM 686 C CA . SER A 1 83 ? 11.468 19.967 -10.416 1.00 91.81 83 SER A CA 1
ATOM 687 C C . SER A 1 83 ? 10.235 19.178 -9.986 1.00 91.81 83 SER A C 1
ATOM 689 O O . SER A 1 83 ? 9.669 19.427 -8.923 1.00 91.81 83 SER A O 1
ATOM 691 N N . THR A 1 84 ? 9.766 18.261 -10.829 1.00 91.75 84 THR A N 1
ATOM 692 C CA . THR A 1 84 ? 8.589 17.444 -10.556 1.00 91.75 84 THR A CA 1
ATOM 693 C C . THR A 1 84 ? 8.868 16.008 -10.964 1.00 91.75 84 THR A C 1
ATOM 695 O O . THR A 1 84 ? 9.288 15.723 -12.088 1.00 91.75 84 THR A O 1
ATOM 698 N N . HIS A 1 85 ? 8.616 15.104 -10.022 1.00 91.44 85 HIS A N 1
ATOM 699 C CA . HIS A 1 85 ? 8.804 13.671 -10.171 1.00 91.44 85 HIS A CA 1
ATOM 700 C C . HIS A 1 85 ? 7.463 12.965 -9.998 1.00 91.44 85 HIS A C 1
ATOM 702 O O . HIS A 1 85 ? 6.730 13.243 -9.050 1.00 91.44 85 HIS A O 1
ATOM 708 N N . ALA A 1 86 ? 7.160 12.036 -10.896 1.00 90.94 86 ALA A N 1
ATOM 709 C CA . ALA A 1 86 ? 5.980 11.193 -10.826 1.00 90.94 86 ALA A CA 1
ATOM 710 C C . ALA A 1 86 ? 6.411 9.726 -10.800 1.00 90.94 86 ALA A C 1
ATOM 712 O O . ALA A 1 86 ? 7.122 9.258 -11.692 1.00 90.94 86 ALA A O 1
ATOM 713 N N . LEU A 1 87 ? 5.978 8.999 -9.767 1.00 92.50 87 LEU A N 1
ATOM 714 C CA . LEU A 1 87 ? 6.090 7.547 -9.716 1.00 92.50 87 LEU A CA 1
ATOM 715 C C . LEU A 1 87 ? 4.763 6.946 -10.168 1.00 92.50 87 LEU A C 1
ATOM 717 O O . LEU A 1 87 ? 3.794 6.895 -9.415 1.00 92.50 87 LEU A O 1
ATOM 721 N N . GLU A 1 88 ? 4.734 6.478 -11.404 1.00 92.38 88 GLU A N 1
ATOM 722 C CA . GLU A 1 88 ? 3.580 5.796 -11.962 1.00 92.38 88 GLU A CA 1
ATOM 723 C C . GLU A 1 88 ? 3.731 4.282 -11.803 1.00 92.38 88 GLU A C 1
ATOM 725 O O . GLU A 1 88 ? 4.811 3.724 -12.020 1.00 92.38 88 GLU A O 1
ATOM 730 N N . TYR A 1 89 ? 2.635 3.598 -11.486 1.00 93.00 89 TYR A N 1
ATOM 731 C CA . TYR A 1 89 ? 2.612 2.146 -11.349 1.00 93.00 89 TYR A CA 1
ATOM 732 C C . TYR A 1 89 ? 1.413 1.532 -12.069 1.00 93.00 89 TYR A C 1
ATOM 734 O O . TYR A 1 89 ? 0.313 2.085 -12.065 1.00 93.00 89 TYR A O 1
ATOM 742 N N . VAL A 1 90 ? 1.619 0.364 -12.679 1.00 93.00 90 VAL A N 1
ATOM 743 C CA . VAL A 1 90 ? 0.563 -0.419 -13.330 1.00 93.00 90 VAL A CA 1
ATOM 744 C C . VAL A 1 90 ? 0.716 -1.889 -12.970 1.00 93.00 90 VAL A C 1
ATOM 746 O O . VAL A 1 90 ? 1.778 -2.482 -13.161 1.00 93.00 90 VAL A O 1
ATOM 749 N N . LEU A 1 91 ? -0.371 -2.492 -12.487 1.00 93.81 91 LEU A N 1
ATOM 750 C CA . LEU A 1 91 ? -0.447 -3.926 -12.247 1.00 93.81 91 LEU A CA 1
ATOM 751 C C . LEU A 1 91 ? -1.025 -4.625 -13.480 1.00 93.81 91 LEU A C 1
ATOM 753 O O . LEU A 1 91 ? -2.169 -4.395 -13.874 1.00 93.81 91 LEU A O 1
ATOM 757 N N . PHE A 1 92 ? -0.228 -5.494 -14.085 1.00 91.94 92 PHE A N 1
ATOM 758 C CA . PHE A 1 92 ? -0.614 -6.324 -15.212 1.00 91.94 92 PHE A CA 1
ATOM 759 C C . PHE A 1 92 ? -0.991 -7.725 -14.742 1.00 91.94 92 PHE A C 1
ATOM 761 O O . PHE A 1 92 ? -0.238 -8.387 -14.028 1.00 91.94 92 PHE A O 1
ATOM 768 N N . ARG A 1 93 ? -2.136 -8.200 -15.223 1.00 89.88 93 ARG A N 1
ATOM 769 C CA . ARG A 1 93 ? -2.540 -9.602 -15.181 1.00 89.88 93 ARG A CA 1
ATOM 770 C C . ARG A 1 93 ? -2.622 -10.114 -16.620 1.00 89.88 93 ARG A C 1
ATOM 772 O O . ARG A 1 93 ? -3.569 -9.766 -17.331 1.00 89.88 93 ARG A O 1
ATOM 779 N N . PRO A 1 94 ? -1.627 -10.877 -17.096 1.00 78.62 94 PRO A N 1
ATOM 780 C CA . PRO A 1 94 ? -1.664 -11.422 -18.447 1.00 78.62 94 PRO A CA 1
ATOM 781 C C . PRO A 1 94 ? -2.805 -12.429 -18.588 1.00 78.62 94 PRO A C 1
ATOM 783 O O . PRO A 1 94 ? -2.765 -13.519 -18.032 1.00 78.62 94 PRO A O 1
ATOM 786 N N . ASN A 1 95 ? -3.844 -12.058 -19.335 1.00 76.62 95 ASN A N 1
ATOM 787 C CA . ASN A 1 95 ? -4.899 -12.977 -19.740 1.00 76.62 95 ASN A CA 1
ATOM 788 C C . ASN A 1 95 ? -4.552 -13.516 -21.136 1.00 76.62 95 ASN A C 1
ATOM 790 O O . ASN A 1 95 ? -3.884 -12.837 -21.914 1.00 76.62 95 ASN A O 1
ATOM 794 N N . ARG A 1 96 ? -5.022 -14.721 -21.478 1.00 68.56 96 ARG A N 1
ATOM 795 C CA . ARG A 1 96 ? -4.630 -15.518 -22.660 1.00 68.56 96 ARG A CA 1
ATOM 796 C C . ARG A 1 96 ? -4.485 -14.730 -23.972 1.00 68.56 96 ARG A C 1
ATOM 798 O O . ARG A 1 96 ? -3.691 -15.133 -24.814 1.00 68.56 96 ARG A O 1
ATOM 805 N N . ARG A 1 97 ? -5.241 -13.640 -24.164 1.00 68.81 97 ARG A N 1
ATOM 806 C CA . ARG A 1 97 ? -5.180 -12.786 -25.366 1.00 68.81 97 ARG A CA 1
ATOM 807 C C . ARG A 1 97 ? -4.716 -11.343 -25.129 1.00 68.81 97 ARG A C 1
ATOM 809 O O . ARG A 1 97 ? -4.248 -10.727 -26.078 1.00 68.81 97 ARG A O 1
ATOM 816 N N . TYR A 1 98 ? -4.833 -10.803 -23.913 1.00 75.88 98 TYR A N 1
ATOM 817 C CA . TYR A 1 98 ? -4.559 -9.388 -23.630 1.00 75.88 98 TYR A CA 1
ATOM 818 C C . TYR A 1 98 ? -3.995 -9.187 -22.223 1.00 75.88 98 TYR A C 1
ATOM 820 O O . TYR A 1 98 ? -4.390 -9.861 -21.272 1.00 75.88 98 TYR A O 1
ATOM 828 N N . ASN A 1 99 ? -3.111 -8.200 -22.082 1.00 79.88 99 ASN A N 1
ATOM 829 C CA . ASN A 1 99 ? -2.617 -7.762 -20.782 1.00 79.88 99 ASN A CA 1
ATOM 830 C C . ASN A 1 99 ? -3.694 -6.926 -20.087 1.00 79.88 99 ASN A C 1
ATOM 832 O O . ASN A 1 99 ? -3.883 -5.754 -20.418 1.00 79.88 99 ASN A O 1
ATOM 836 N N . GLN A 1 100 ? -4.395 -7.515 -19.121 1.00 86.44 100 GLN A N 1
ATOM 837 C CA . GLN A 1 100 ? -5.377 -6.785 -18.334 1.00 86.44 100 GLN A CA 1
ATOM 838 C C . GLN A 1 100 ? -4.657 -5.875 -17.337 1.00 86.44 100 GLN A C 1
ATOM 840 O O . GLN A 1 100 ? -3.782 -6.325 -16.596 1.00 86.44 100 GLN A O 1
ATOM 845 N N . ARG A 1 101 ? -5.033 -4.593 -17.309 1.00 90.50 101 ARG A N 1
ATOM 846 C CA . ARG A 1 101 ? -4.610 -3.657 -16.263 1.00 90.50 101 ARG A CA 1
ATOM 847 C C . ARG A 1 101 ? -5.560 -3.791 -15.081 1.00 90.50 101 ARG A C 1
ATOM 849 O O . ARG A 1 101 ? -6.772 -3.691 -15.254 1.00 90.50 101 ARG A O 1
ATOM 856 N N . VAL A 1 102 ? -5.007 -4.043 -13.904 1.00 90.50 102 VAL A N 1
ATOM 857 C CA . VAL A 1 102 ? -5.755 -4.192 -12.656 1.00 90.50 102 VAL A CA 1
ATOM 858 C C . VAL A 1 102 ? -5.506 -2.955 -11.803 1.00 90.50 102 VAL A C 1
ATOM 860 O O . VAL A 1 102 ? -4.359 -2.552 -11.613 1.00 90.50 102 VAL A O 1
ATOM 863 N N . SER A 1 103 ? -6.575 -2.344 -11.298 1.00 90.06 103 SER A N 1
ATOM 864 C CA . SER A 1 103 ? -6.464 -1.227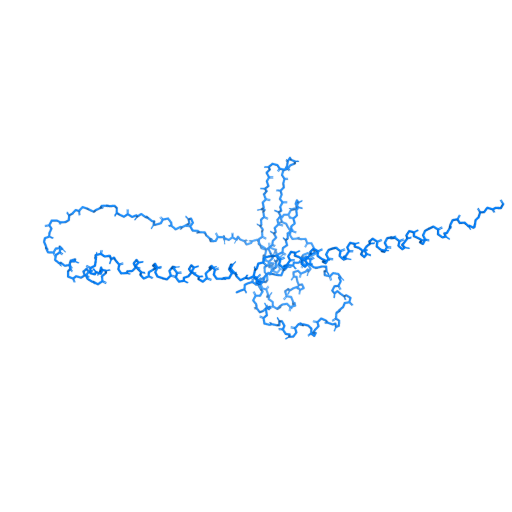 -10.360 1.00 90.06 103 SER A CA 1
ATOM 865 C C . SER A 1 103 ? -5.887 -1.721 -9.035 1.00 90.06 103 SER A C 1
ATOM 867 O O . SER A 1 103 ? -6.398 -2.677 -8.454 1.00 90.06 103 SER A O 1
ATOM 869 N N . LEU A 1 104 ? -4.825 -1.071 -8.563 1.00 90.31 104 LEU A N 1
ATOM 870 C CA . LEU A 1 104 ? -4.211 -1.360 -7.271 1.00 90.31 104 LEU A CA 1
ATOM 871 C C . LEU A 1 104 ? -4.733 -0.360 -6.235 1.00 90.31 104 LEU A C 1
ATOM 873 O O . LEU A 1 104 ? -4.595 0.848 -6.415 1.00 90.31 104 LEU A O 1
ATOM 877 N N . THR A 1 105 ? -5.313 -0.863 -5.149 1.00 89.00 105 THR A N 1
ATOM 878 C CA . THR A 1 105 ? -5.773 -0.041 -4.024 1.00 89.00 105 THR A CA 1
ATOM 879 C C . THR A 1 105 ? -4.801 -0.184 -2.865 1.00 89.00 105 THR A C 1
ATOM 881 O O . THR A 1 105 ? -4.539 -1.295 -2.409 1.00 89.00 105 THR A O 1
ATOM 884 N N . ILE A 1 106 ? -4.285 0.944 -2.376 1.00 89.50 106 ILE A N 1
ATOM 885 C CA . ILE A 1 106 ? -3.443 0.991 -1.180 1.00 89.50 106 ILE A CA 1
ATOM 886 C C . ILE A 1 106 ? -4.350 1.348 0.006 1.00 89.50 106 ILE A C 1
ATOM 888 O O . ILE A 1 106 ? -4.827 2.489 0.078 1.00 89.50 106 ILE A O 1
ATOM 892 N N . PRO A 1 107 ? -4.646 0.393 0.909 1.00 86.94 107 PRO A N 1
ATOM 893 C CA . PRO A 1 107 ? -5.471 0.672 2.075 1.00 86.94 107 PRO A CA 1
ATOM 894 C C . PRO A 1 107 ? -4.755 1.682 2.973 1.00 86.94 107 PRO A C 1
ATOM 896 O O . PRO A 1 107 ? -3.563 1.557 3.247 1.00 86.94 107 PRO A O 1
ATOM 899 N N . ASN A 1 108 ? -5.486 2.700 3.413 1.00 86.94 108 ASN A N 1
ATOM 900 C CA . ASN A 1 108 ? -4.975 3.766 4.265 1.00 86.94 108 ASN A CA 1
ATOM 901 C C . ASN A 1 108 ? -6.000 4.111 5.352 1.00 86.94 108 ASN A C 1
ATOM 903 O O . ASN A 1 108 ? -7.186 3.807 5.218 1.00 86.94 108 ASN A O 1
ATOM 907 N N . LEU A 1 109 ? -5.536 4.766 6.417 1.00 85.69 109 LEU A N 1
ATOM 908 C CA . LEU A 1 109 ? -6.371 5.149 7.561 1.00 85.69 109 LEU A CA 1
ATOM 909 C C . LEU A 1 109 ? -7.301 6.340 7.267 1.00 85.69 109 LEU A C 1
ATOM 911 O O . LEU A 1 109 ? -8.198 6.617 8.049 1.00 85.69 109 LEU A O 1
ATOM 915 N N . GLY A 1 110 ? -7.123 7.048 6.148 1.00 80.94 110 GLY A N 1
ATOM 916 C CA . GLY A 1 110 ? -7.938 8.216 5.798 1.00 80.94 110 GLY A CA 1
ATOM 917 C C . GLY A 1 110 ? -9.379 7.879 5.405 1.00 80.94 110 GLY A C 1
ATOM 918 O O . GLY A 1 110 ? -10.240 8.750 5.449 1.00 80.94 110 GLY A O 1
ATOM 919 N N . ASN A 1 111 ? -9.669 6.619 5.065 1.00 68.88 111 ASN A N 1
ATOM 920 C CA . ASN A 1 111 ? -11.015 6.173 4.689 1.00 68.88 111 ASN A CA 1
ATOM 921 C C . ASN A 1 111 ? -11.884 5.735 5.892 1.00 68.88 111 ASN A C 1
ATOM 923 O O . ASN A 1 111 ? -12.888 5.052 5.716 1.00 68.88 111 ASN A O 1
ATOM 927 N N . THR A 1 112 ? -11.501 6.075 7.128 1.00 73.75 112 THR A N 1
ATOM 928 C CA . THR A 1 112 ? -12.235 5.695 8.352 1.00 73.75 112 THR A CA 1
ATOM 929 C C . THR A 1 112 ? -12.998 6.879 8.959 1.00 73.75 112 THR A C 1
ATOM 931 O O . THR A 1 112 ? -12.882 7.155 10.152 1.00 73.75 112 THR A O 1
ATOM 934 N N . SER A 1 113 ? -13.751 7.621 8.142 1.00 59.09 113 SER A N 1
ATOM 935 C CA . SER A 1 113 ? -14.391 8.905 8.482 1.00 59.09 113 SER A CA 1
ATOM 936 C C . SER A 1 113 ? -15.610 8.810 9.424 1.00 59.09 113 SER A C 1
ATOM 938 O O . SER A 1 113 ? -16.626 9.457 9.195 1.00 59.09 113 SER A O 1
ATOM 940 N N . GLN A 1 114 ? -15.533 8.012 10.489 1.00 67.44 114 GLN A N 1
ATOM 941 C CA . GLN A 1 114 ? -16.587 7.868 11.505 1.00 67.44 114 GLN A CA 1
ATOM 942 C C . GLN A 1 114 ? -16.040 8.111 12.923 1.00 67.44 114 GLN A C 1
ATOM 944 O O . GLN A 1 114 ? -16.255 7.314 13.829 1.00 67.44 114 GLN A O 1
ATOM 949 N N . GLN A 1 115 ? -15.290 9.201 13.119 1.00 66.31 115 GLN A N 1
ATOM 950 C CA . GLN A 1 115 ? -14.660 9.549 14.407 1.00 66.31 115 GLN A CA 1
ATOM 951 C C . GLN A 1 115 ? -15.371 10.693 15.149 1.00 66.31 115 GLN A C 1
ATOM 953 O O . GLN A 1 115 ? -14.763 11.392 15.958 1.00 66.31 115 GLN A O 1
ATOM 958 N N . GLU A 1 116 ? -16.652 10.926 14.874 1.00 82.44 116 GLU A N 1
ATOM 959 C CA . GLU A 1 116 ? -17.404 11.967 15.570 1.00 82.44 116 GLU A CA 1
ATOM 960 C C . GLU A 1 116 ? -17.653 11.562 17.029 1.00 82.44 116 GLU A C 1
ATOM 962 O O . GLU A 1 116 ? -18.500 10.723 17.339 1.00 82.44 116 GLU A O 1
ATOM 967 N N . TYR A 1 117 ? -16.905 12.174 17.949 1.00 80.75 117 TYR A N 1
ATOM 968 C CA . TYR A 1 117 ? -17.169 12.054 19.377 1.00 80.75 117 TYR A CA 1
ATOM 969 C C . TYR A 1 117 ? -18.339 12.956 19.768 1.00 80.75 117 TYR A C 1
ATOM 971 O O . TYR A 1 117 ? -18.337 14.165 19.525 1.00 80.75 117 TYR A O 1
ATOM 979 N N . LYS A 1 118 ? -19.338 12.381 20.439 1.00 83.38 118 LYS A N 1
ATOM 980 C CA . LYS A 1 118 ? -20.458 13.143 20.992 1.00 83.38 118 LYS A CA 1
ATOM 981 C C . LYS A 1 118 ? -20.000 13.930 22.226 1.00 83.38 118 LYS A C 1
ATOM 983 O O . LYS A 1 118 ? -19.858 13.358 23.301 1.00 83.38 118 LYS A O 1
ATOM 988 N N . VAL A 1 119 ? -19.797 15.240 22.071 1.00 82.25 119 VAL A N 1
ATOM 989 C CA . VAL A 1 119 ? -19.301 16.139 23.138 1.00 82.25 119 VAL A CA 1
ATOM 990 C C . VAL A 1 119 ? -20.338 16.372 24.240 1.00 82.25 119 VAL A C 1
ATOM 992 O O . VAL A 1 119 ? -19.991 16.485 25.412 1.00 82.25 119 VAL A O 1
ATOM 995 N N . SER A 1 120 ? -21.623 16.431 23.890 1.00 78.25 120 SER A N 1
ATOM 996 C CA . SER A 1 120 ? -22.700 16.596 24.865 1.00 78.25 120 SER A CA 1
ATOM 997 C C . SER A 1 120 ? -23.974 15.881 24.423 1.00 78.25 120 SER A C 1
ATOM 999 O O . SER A 1 120 ? -24.200 15.590 23.246 1.00 78.25 120 SER A O 1
ATOM 1001 N N . SER A 1 121 ? -24.817 15.549 25.396 1.00 80.75 121 SER A N 1
ATOM 1002 C CA . SER A 1 121 ? -26.151 15.003 25.159 1.00 80.75 121 SER A CA 1
ATOM 1003 C C . SER A 1 121 ? -27.179 15.845 25.899 1.00 80.75 121 SER A C 1
ATOM 1005 O O . SER A 1 121 ? -26.873 16.395 26.956 1.00 80.75 121 SER A O 1
ATOM 1007 N N . VAL A 1 122 ? -28.386 15.960 25.339 1.00 84.00 122 VAL A N 1
ATOM 1008 C CA . VAL A 1 122 ? -29.509 16.597 26.034 1.00 84.00 122 VAL A CA 1
ATOM 1009 C C . VAL A 1 122 ? -29.821 15.761 27.284 1.00 84.00 122 VAL A C 1
ATOM 1011 O O . VAL A 1 122 ? -30.116 14.571 27.132 1.00 84.00 122 VAL A O 1
ATOM 1014 N N . PRO A 1 123 ? -29.735 16.327 28.505 1.00 77.25 123 PRO A N 1
ATOM 1015 C CA . PRO A 1 123 ? -30.002 15.576 29.726 1.00 77.25 123 PRO A CA 1
ATOM 1016 C C . PRO A 1 123 ? -31.460 15.107 29.765 1.00 77.25 123 PRO A C 1
ATOM 1018 O O . PRO A 1 123 ? -32.379 15.905 29.590 1.00 77.25 123 PRO A O 1
ATOM 1021 N N . ASN A 1 124 ? -31.684 13.814 30.005 1.00 82.56 124 ASN A N 1
ATOM 1022 C CA . ASN A 1 124 ? -33.029 13.279 30.213 1.00 82.56 124 ASN A CA 1
ATOM 1023 C C . ASN A 1 124 ? -33.476 13.564 31.658 1.00 82.56 124 ASN A C 1
ATOM 1025 O O . ASN A 1 124 ? -32.749 13.256 32.600 1.00 82.56 124 ASN A O 1
ATOM 1029 N N . THR A 1 125 ? -34.668 14.133 31.843 1.00 88.06 125 THR A N 1
ATOM 1030 C CA . THR A 1 125 ? -35.241 14.461 33.162 1.00 88.06 125 THR A CA 1
ATOM 1031 C C . THR A 1 125 ? -35.914 13.267 33.853 1.00 88.06 125 THR A C 1
ATOM 1033 O O . THR A 1 125 ? -36.274 13.351 35.026 1.00 88.06 125 THR A O 1
ATOM 1036 N N . SER A 1 126 ? -36.085 12.141 33.152 1.00 91.69 126 SER A N 1
ATOM 1037 C CA . SER A 1 126 ? -36.737 10.937 33.668 1.00 91.69 126 SER A CA 1
ATOM 1038 C C . SER A 1 126 ? -35.863 10.182 34.673 1.00 91.69 126 SER A C 1
ATOM 1040 O O . SER A 1 126 ? -34.795 9.661 34.345 1.00 91.69 126 SER A O 1
ATOM 1042 N N . GLN A 1 127 ? -36.371 10.031 35.896 1.00 89.06 127 GLN A N 1
ATOM 1043 C CA . GLN A 1 127 ? -35.717 9.259 36.958 1.00 89.06 127 GLN A CA 1
ATOM 1044 C C . GLN A 1 127 ? -35.646 7.757 36.637 1.00 89.06 127 GLN A C 1
ATOM 1046 O O . GLN A 1 127 ? -34.652 7.104 36.953 1.00 89.06 127 GLN A O 1
ATOM 1051 N N . ASN A 1 128 ? -36.663 7.216 35.957 1.00 92.12 128 ASN A N 1
ATOM 1052 C CA . ASN A 1 128 ? -36.688 5.809 35.544 1.00 92.12 128 ASN A CA 1
ATOM 1053 C C . ASN A 1 128 ? -35.568 5.505 34.545 1.00 92.12 128 ASN A C 1
ATOM 1055 O O . ASN A 1 128 ? -34.907 4.476 34.653 1.00 92.12 128 ASN A O 1
ATOM 1059 N N . TYR A 1 129 ? -35.313 6.431 33.616 1.00 88.19 129 TYR A N 1
ATOM 1060 C CA . TYR A 1 129 ? -34.213 6.308 32.663 1.00 88.19 129 TYR A CA 1
ATOM 1061 C C . TYR A 1 129 ? -32.856 6.274 33.382 1.00 88.19 129 TYR A C 1
ATOM 1063 O O . TYR A 1 129 ? -32.055 5.372 33.147 1.00 88.19 129 TYR A O 1
ATOM 1071 N N . ALA A 1 130 ? -32.621 7.201 34.316 1.00 86.88 130 ALA A N 1
ATOM 1072 C CA . ALA A 1 130 ? -31.378 7.242 35.088 1.00 86.88 130 ALA A CA 1
ATOM 1073 C C . ALA A 1 130 ? -31.149 5.962 35.913 1.00 86.88 130 ALA A C 1
ATOM 1075 O O . ALA A 1 130 ? -30.020 5.480 36.002 1.00 86.88 130 ALA A O 1
ATOM 1076 N N . LYS A 1 131 ? -32.217 5.390 36.484 1.00 90.56 131 LYS A N 1
ATOM 1077 C CA . LYS A 1 131 ? -32.151 4.147 37.259 1.00 90.56 131 LYS A CA 1
ATOM 1078 C C . LYS A 1 131 ? -31.708 2.960 36.397 1.00 90.56 131 LYS A C 1
ATOM 1080 O O . LYS A 1 131 ? -30.737 2.300 36.751 1.00 90.56 131 LYS A O 1
ATOM 1085 N N . VAL A 1 132 ? -32.344 2.753 35.243 1.00 91.44 132 VAL A N 1
ATOM 1086 C CA . VAL A 1 132 ? -32.023 1.644 34.323 1.00 91.44 132 VAL A CA 1
ATOM 1087 C C . VAL A 1 132 ? -30.593 1.755 33.784 1.00 91.44 132 VAL A C 1
ATOM 1089 O O . VAL A 1 132 ? -29.857 0.771 33.769 1.00 91.44 132 VAL A O 1
ATOM 1092 N N . ILE A 1 133 ? -30.160 2.960 33.393 1.00 87.88 133 ILE A N 1
ATOM 1093 C CA . ILE A 1 133 ? -28.787 3.186 32.910 1.00 87.88 133 ILE A CA 1
ATOM 1094 C C . ILE A 1 133 ? -27.755 2.920 34.010 1.00 87.88 133 ILE A C 1
ATOM 1096 O O . ILE A 1 133 ? -26.674 2.421 33.719 1.00 87.88 133 ILE A O 1
ATOM 1100 N N . LYS A 1 134 ? -28.070 3.218 35.273 1.00 87.69 134 LYS A N 1
ATOM 1101 C CA . LYS A 1 134 ? -27.170 2.936 36.396 1.00 87.69 134 LYS A CA 1
ATOM 1102 C C . LYS A 1 134 ? -27.107 1.443 36.732 1.00 87.69 134 LYS A C 1
ATOM 1104 O O . LYS A 1 134 ? -26.024 0.952 37.030 1.00 87.69 134 LYS A O 1
ATOM 1109 N N . GLU A 1 135 ? -28.238 0.742 36.674 1.00 90.94 135 GLU A N 1
ATOM 1110 C CA . GLU A 1 135 ? -28.328 -0.700 36.952 1.00 90.94 135 GLU A CA 1
ATOM 1111 C C . GLU A 1 135 ? -27.564 -1.536 35.919 1.00 90.94 135 GLU A C 1
ATOM 1113 O O . GLU A 1 135 ? -26.814 -2.426 36.301 1.00 90.94 135 GLU A O 1
ATOM 1118 N N . HIS A 1 136 ? -27.689 -1.214 34.628 1.00 90.69 136 HIS A N 1
ATOM 1119 C CA . HIS A 1 136 ? -26.967 -1.916 33.557 1.00 90.69 136 HIS A CA 1
ATOM 1120 C C . HIS A 1 136 ? -25.609 -1.283 33.210 1.00 90.69 136 HIS A C 1
ATOM 1122 O O . HIS A 1 136 ? -24.783 -1.884 32.526 1.00 90.69 136 HIS A O 1
ATOM 1128 N N . GLY A 1 137 ? -25.338 -0.064 33.679 1.00 85.94 137 GLY A N 1
ATOM 1129 C CA . GLY A 1 137 ? -24.102 0.662 33.379 1.00 85.94 137 GLY A CA 1
ATOM 1130 C C . GLY A 1 137 ? -22.850 -0.007 33.945 1.00 85.94 137 GLY A C 1
ATOM 1131 O O . GLY A 1 137 ? -21.770 0.142 33.377 1.00 85.94 137 GLY A O 1
ATOM 1132 N N . THR A 1 138 ? -22.983 -0.798 35.013 1.00 86.38 138 THR A N 1
ATOM 1133 C CA . THR A 1 138 ? -21.873 -1.551 35.619 1.00 86.38 138 THR A CA 1
ATOM 1134 C C . THR A 1 138 ? -21.280 -2.613 34.696 1.00 86.38 138 THR A C 1
ATOM 1136 O O . THR A 1 138 ? -20.164 -3.077 34.941 1.00 86.38 138 THR A O 1
ATOM 1139 N N . ASP A 1 139 ? -21.984 -2.995 33.629 1.00 88.62 139 ASP A N 1
ATOM 1140 C CA . ASP A 1 139 ? -21.467 -3.924 32.625 1.00 88.62 139 ASP A CA 1
ATOM 1141 C C . ASP A 1 139 ? -20.395 -3.249 31.756 1.00 88.62 139 ASP A C 1
ATOM 1143 O O . ASP A 1 139 ? -19.365 -3.862 31.470 1.00 88.62 139 ASP A O 1
ATOM 1147 N N . PHE A 1 140 ? -20.558 -1.955 31.463 1.00 87.88 140 PHE A N 1
ATOM 1148 C CA . PHE A 1 140 ? -19.697 -1.178 30.561 1.00 87.88 140 PHE A CA 1
ATOM 1149 C C . PHE A 1 140 ? -18.649 -0.333 31.285 1.00 87.88 140 PHE A C 1
ATOM 1151 O O . PHE A 1 140 ? -17.510 -0.225 30.825 1.00 87.88 140 PHE A O 1
ATOM 1158 N N . PHE A 1 141 ? -19.024 0.266 32.414 1.00 89.50 141 PHE A N 1
ATOM 1159 C CA . PHE A 1 141 ? -18.156 1.120 33.218 1.00 89.50 141 PHE A CA 1
ATOM 1160 C C . PHE A 1 141 ? -17.543 0.330 34.370 1.00 89.50 141 PHE A C 1
ATOM 1162 O O . PHE A 1 141 ? -18.155 -0.581 34.931 1.00 89.50 141 PHE A O 1
ATOM 1169 N N . ASP A 1 142 ? -16.306 0.655 34.713 1.00 87.00 142 ASP A N 1
ATOM 1170 C CA . ASP A 1 142 ? -15.659 0.140 35.908 1.00 87.00 142 ASP A CA 1
ATOM 1171 C C . ASP A 1 142 ? -16.019 0.963 37.158 1.00 87.00 142 ASP A C 1
ATOM 1173 O O . ASP A 1 142 ? -16.873 1.851 37.135 1.00 87.00 142 ASP A O 1
ATOM 1177 N N . LYS A 1 143 ? -15.361 0.647 38.278 1.00 85.81 143 LYS A N 1
ATOM 1178 C CA . LYS A 1 143 ? -15.581 1.322 39.565 1.00 85.81 143 LYS A CA 1
ATOM 1179 C C . LYS A 1 143 ? -15.142 2.792 39.556 1.00 85.81 143 LYS A C 1
ATOM 1181 O O . LYS A 1 143 ? -15.638 3.557 40.376 1.00 85.81 143 LYS A O 1
ATOM 1186 N N . ASP A 1 144 ? -14.265 3.167 38.628 1.00 84.88 144 ASP A N 1
ATOM 1187 C CA . ASP A 1 144 ? -13.717 4.514 38.469 1.00 84.88 144 ASP A CA 1
ATOM 1188 C C . ASP A 1 144 ? -14.514 5.336 37.431 1.00 84.88 144 ASP A C 1
ATOM 1190 O O . ASP A 1 144 ? -14.203 6.499 37.177 1.00 84.88 144 ASP A O 1
ATOM 1194 N N . GLY A 1 145 ? -15.561 4.749 36.832 1.00 84.12 145 GLY A N 1
ATOM 1195 C CA . GLY A 1 145 ? -16.399 5.382 35.812 1.00 84.12 145 GLY A CA 1
ATOM 1196 C C . GLY A 1 145 ? -15.799 5.361 34.402 1.00 84.12 145 GLY A C 1
ATOM 1197 O O . GLY A 1 145 ? -16.300 6.042 33.509 1.00 84.12 145 GLY A O 1
ATOM 1198 N N . VAL A 1 146 ? -14.742 4.580 34.175 1.00 87.50 146 VAL A N 1
ATOM 1199 C CA . VAL A 1 146 ? -14.074 4.423 32.880 1.00 87.50 146 VAL A CA 1
ATOM 1200 C C . VAL A 1 146 ? -14.650 3.219 32.141 1.00 87.50 146 VAL A C 1
ATOM 1202 O O . VAL A 1 146 ? -14.893 2.161 32.720 1.00 87.50 146 VAL A O 1
ATOM 1205 N N . MET A 1 147 ? -14.845 3.351 30.830 1.00 90.56 147 MET A N 1
ATOM 1206 C CA . MET A 1 147 ? -15.319 2.247 29.997 1.00 90.56 147 MET A CA 1
ATOM 1207 C C . MET A 1 147 ? -14.268 1.132 29.914 1.00 90.56 147 MET A C 1
ATOM 1209 O O . MET A 1 147 ? -13.110 1.373 29.561 1.00 90.56 147 MET A O 1
ATOM 1213 N N . LYS A 1 148 ? -14.678 -0.102 30.215 1.00 91.25 148 LYS A N 1
ATOM 1214 C CA . LYS A 1 148 ? -13.789 -1.273 30.256 1.00 91.25 148 LYS A CA 1
ATOM 1215 C C . LYS A 1 148 ? -13.117 -1.538 28.904 1.00 91.25 148 LYS A C 1
ATOM 1217 O O . LYS A 1 148 ? -11.919 -1.817 28.864 1.00 91.25 148 LYS A O 1
ATOM 1222 N N . ASP A 1 149 ? -13.849 -1.357 27.806 1.00 90.75 149 ASP A N 1
ATOM 1223 C CA . ASP A 1 149 ? -13.361 -1.627 26.447 1.00 90.75 149 ASP A CA 1
ATOM 1224 C C . ASP A 1 149 ? -12.216 -0.704 26.023 1.00 90.75 149 ASP A C 1
ATOM 1226 O O . ASP A 1 149 ? -11.278 -1.150 25.364 1.00 90.75 149 ASP A O 1
ATOM 1230 N N . ILE A 1 150 ? -12.227 0.560 26.465 1.00 90.50 150 ILE A N 1
ATOM 1231 C CA . ILE A 1 150 ? -11.131 1.504 26.193 1.00 90.50 150 ILE A CA 1
ATOM 1232 C C . ILE A 1 150 ? -9.820 0.946 26.754 1.00 90.50 150 ILE A C 1
ATOM 1234 O O . ILE A 1 150 ? -8.789 0.961 26.084 1.00 90.50 150 ILE A O 1
ATOM 1238 N N . ARG A 1 151 ? -9.862 0.398 27.972 1.00 87.88 151 ARG A N 1
ATOM 1239 C CA . ARG A 1 151 ? -8.691 -0.195 28.625 1.00 87.88 151 ARG A CA 1
ATOM 1240 C C . ARG A 1 151 ? -8.239 -1.471 27.932 1.00 87.88 151 ARG A C 1
ATOM 1242 O O . ARG A 1 151 ? -7.040 -1.645 27.737 1.00 87.88 151 ARG A O 1
ATOM 1249 N N . ALA A 1 152 ? -9.180 -2.332 27.548 1.00 91.06 152 ALA A N 1
ATOM 1250 C CA . ALA A 1 152 ? -8.879 -3.569 26.837 1.00 91.06 152 ALA A CA 1
ATOM 1251 C C . ALA A 1 152 ? -8.187 -3.289 25.491 1.00 91.06 152 ALA A C 1
ATOM 1253 O O . ALA A 1 152 ? -7.128 -3.847 25.210 1.00 91.06 152 ALA A O 1
ATOM 1254 N N . ILE A 1 153 ? -8.724 -2.359 24.694 1.00 93.56 153 ILE A N 1
ATOM 1255 C CA . ILE A 1 153 ? -8.131 -1.956 23.411 1.00 93.56 153 ILE A CA 1
ATOM 1256 C C . ILE A 1 153 ? -6.759 -1.313 23.628 1.00 93.56 153 ILE A C 1
ATOM 1258 O O . ILE A 1 153 ? -5.814 -1.631 22.908 1.00 93.56 153 ILE A O 1
ATOM 1262 N N . TYR A 1 154 ? -6.616 -0.458 24.644 1.00 93.19 154 TYR A N 1
ATOM 1263 C CA . TYR A 1 154 ? -5.339 0.180 24.958 1.00 93.19 154 TYR A CA 1
ATOM 1264 C C . TYR A 1 154 ? -4.260 -0.832 25.374 1.00 93.19 154 TYR A C 1
ATOM 1266 O O . TYR A 1 154 ? -3.106 -0.712 24.970 1.00 93.19 154 TYR A O 1
ATOM 1274 N N . GLN A 1 155 ? -4.623 -1.870 26.133 1.00 92.75 155 GLN A N 1
ATOM 1275 C CA . GLN A 1 155 ? -3.703 -2.956 26.486 1.00 92.75 155 GLN A CA 1
ATOM 1276 C C . GLN A 1 155 ? -3.234 -3.731 25.252 1.00 92.75 155 GLN A C 1
ATOM 1278 O O . GLN A 1 155 ? -2.036 -3.969 25.103 1.00 92.75 155 GLN A O 1
ATOM 1283 N N . VAL A 1 156 ? -4.153 -4.077 24.343 1.00 95.31 156 VAL A N 1
ATOM 1284 C CA . VAL A 1 156 ? -3.810 -4.739 23.073 1.00 95.31 156 VAL A CA 1
ATOM 1285 C C . VAL A 1 156 ? -2.901 -3.848 22.226 1.00 95.31 156 VAL A C 1
ATOM 1287 O O . VAL A 1 156 ? -1.902 -4.328 21.693 1.00 95.31 156 VAL A O 1
ATOM 1290 N N . TYR A 1 157 ? -3.210 -2.553 22.139 1.00 93.94 157 TYR A N 1
ATOM 1291 C CA . TYR A 1 157 ? -2.393 -1.576 21.426 1.00 93.94 157 TYR A CA 1
ATOM 1292 C C . TYR A 1 157 ? -0.969 -1.501 21.988 1.00 93.94 157 TYR A C 1
ATOM 1294 O O . TYR A 1 157 ? -0.015 -1.611 21.224 1.00 93.94 157 TYR A O 1
ATOM 1302 N N . ASN A 1 158 ? -0.802 -1.393 23.309 1.00 94.19 158 ASN A N 1
ATOM 1303 C CA . ASN A 1 158 ? 0.527 -1.334 23.927 1.00 94.19 158 ASN A CA 1
ATOM 1304 C C . ASN A 1 158 ? 1.323 -2.624 23.713 1.00 94.19 158 ASN A C 1
ATOM 1306 O O . ASN A 1 158 ? 2.492 -2.565 23.342 1.00 94.19 158 ASN A O 1
ATOM 1310 N N . ALA A 1 159 ? 0.683 -3.784 23.884 1.00 92.62 159 ALA A N 1
ATOM 1311 C CA . ALA A 1 159 ? 1.322 -5.075 23.641 1.00 92.62 159 ALA A CA 1
ATOM 1312 C C . ALA A 1 159 ? 1.752 -5.239 22.170 1.00 92.62 159 ALA A C 1
ATOM 1314 O O . ALA A 1 159 ? 2.776 -5.858 21.878 1.00 92.62 159 ALA A O 1
ATOM 1315 N N . LEU A 1 160 ? 0.982 -4.684 21.228 1.00 92.50 160 LEU A N 1
ATOM 1316 C CA . LEU A 1 160 ? 1.354 -4.640 19.816 1.00 92.50 160 LEU A CA 1
ATOM 1317 C C . LEU A 1 160 ? 2.512 -3.664 19.569 1.00 92.50 160 LEU A C 1
ATOM 1319 O O . LEU A 1 160 ? 3.459 -4.012 18.868 1.00 92.50 160 LEU A O 1
ATOM 1323 N N . GLN A 1 161 ? 2.455 -2.469 20.155 1.00 90.31 161 GLN A N 1
ATOM 1324 C CA . GLN A 1 161 ? 3.470 -1.427 20.015 1.00 90.31 161 GLN A CA 1
ATOM 1325 C C . GLN A 1 161 ? 4.846 -1.908 20.497 1.00 90.31 161 GLN A C 1
ATOM 1327 O O . GLN A 1 161 ? 5.845 -1.699 19.809 1.00 90.31 161 GLN A O 1
ATOM 1332 N N . GLU A 1 162 ? 4.894 -2.610 21.629 1.00 89.25 162 GLU A N 1
ATOM 1333 C CA . GLU A 1 162 ? 6.114 -3.222 22.166 1.00 89.25 162 GLU A CA 1
ATOM 1334 C C . GLU A 1 162 ? 6.715 -4.241 21.181 1.00 89.25 162 GLU A C 1
ATOM 1336 O O . GLU A 1 162 ? 7.906 -4.194 20.865 1.00 89.25 162 GLU A O 1
ATOM 1341 N N . LYS A 1 163 ? 5.874 -5.106 20.598 1.00 86.12 163 LYS A N 1
ATOM 1342 C CA . LYS A 1 163 ? 6.295 -6.091 19.586 1.00 86.12 163 LYS A CA 1
ATOM 1343 C C . LYS A 1 163 ? 6.745 -5.478 18.264 1.00 86.12 163 LYS A C 1
ATOM 1345 O O . LYS A 1 163 ? 7.489 -6.121 17.535 1.00 86.12 163 LYS A O 1
ATOM 1350 N N . VAL A 1 164 ? 6.276 -4.284 17.909 1.00 84.69 164 VAL A N 1
ATOM 1351 C CA . VAL A 1 164 ? 6.737 -3.570 16.705 1.00 84.69 164 VAL A CA 1
ATOM 1352 C C . VAL A 1 164 ? 8.087 -2.896 16.951 1.00 84.69 164 VAL A C 1
ATOM 1354 O O . VAL A 1 164 ? 8.887 -2.774 16.027 1.00 84.69 164 VAL A O 1
ATOM 1357 N N . GLN A 1 165 ? 8.372 -2.485 18.186 1.00 77.31 165 GLN A N 1
ATOM 1358 C CA . GLN A 1 165 ? 9.651 -1.875 18.551 1.00 77.31 165 GLN A CA 1
ATOM 1359 C C . GLN A 1 165 ? 10.773 -2.909 18.722 1.00 77.31 165 GLN A C 1
ATOM 1361 O O . GLN A 1 165 ? 11.928 -2.599 18.435 1.00 77.31 165 GLN A O 1
ATOM 1366 N N . SER A 1 166 ? 10.462 -4.149 19.116 1.00 70.94 166 SER A N 1
ATOM 1367 C CA . SER A 1 166 ? 11.486 -5.178 19.354 1.00 70.94 166 SER A CA 1
ATOM 1368 C C . SER A 1 166 ? 12.352 -5.551 18.130 1.00 70.94 166 SER A C 1
ATOM 1370 O O . SER A 1 166 ? 13.562 -5.669 18.309 1.00 70.94 166 SER A O 1
ATOM 1372 N N . PRO A 1 167 ? 11.833 -5.687 16.886 1.00 60.19 167 PRO A N 1
ATOM 1373 C CA . PRO A 1 167 ? 12.639 -5.986 15.699 1.00 60.19 167 PRO A CA 1
ATOM 1374 C C . PRO A 1 167 ? 13.398 -4.761 15.168 1.00 60.19 167 PRO A C 1
ATOM 1376 O O . PRO A 1 167 ? 14.332 -4.902 14.388 1.00 60.19 167 PRO A O 1
ATOM 1379 N N . ALA A 1 168 ? 13.001 -3.546 15.565 1.00 58.31 168 ALA A N 1
ATOM 1380 C CA . ALA A 1 168 ? 13.726 -2.324 15.220 1.00 58.31 168 ALA A CA 1
ATOM 1381 C C . ALA A 1 168 ? 15.010 -2.155 16.055 1.00 58.31 168 ALA A C 1
ATOM 1383 O O . ALA A 1 168 ? 15.917 -1.439 15.638 1.00 58.31 168 ALA A O 1
ATOM 1384 N N . LEU A 1 169 ? 15.093 -2.818 17.217 1.00 56.22 169 LEU A N 1
ATOM 1385 C CA . LEU A 1 169 ? 16.273 -2.826 18.085 1.00 56.22 169 LEU A CA 1
ATOM 1386 C C . LEU A 1 169 ? 17.217 -4.013 17.842 1.00 56.22 169 LEU A C 1
ATOM 1388 O O . LEU A 1 169 ? 18.329 -4.000 18.369 1.00 56.22 169 LEU A O 1
ATOM 1392 N N . SER A 1 170 ? 16.819 -5.037 17.077 1.00 56.75 170 SER A N 1
ATOM 1393 C CA . SER A 1 170 ? 17.717 -6.155 16.781 1.00 56.75 170 SER A CA 1
ATOM 1394 C C . SER A 1 170 ? 18.802 -5.729 15.779 1.00 56.75 170 SER A C 1
ATOM 1396 O O . SER A 1 170 ? 18.474 -5.318 14.662 1.00 56.75 170 SER A O 1
ATOM 1398 N N . PRO A 1 171 ? 20.100 -5.850 16.128 1.00 56.69 171 PRO A N 1
ATOM 1399 C CA . PRO A 1 171 ? 21.204 -5.431 15.258 1.00 56.69 171 PRO A CA 1
ATOM 1400 C C . PRO A 1 171 ? 21.216 -6.194 13.924 1.00 56.69 171 PRO A C 1
ATOM 1402 O O . PRO A 1 171 ? 21.565 -5.617 12.894 1.00 56.69 171 PRO A O 1
ATOM 1405 N N . ASP A 1 172 ? 20.726 -7.434 13.917 1.00 55.84 172 ASP A N 1
ATOM 1406 C CA . ASP A 1 172 ? 20.631 -8.296 12.731 1.00 55.84 172 ASP A CA 1
ATOM 1407 C C . ASP A 1 172 ? 19.575 -7.830 11.713 1.00 55.84 172 ASP A C 1
ATOM 1409 O O . ASP A 1 172 ? 19.583 -8.254 10.561 1.00 55.84 172 ASP A O 1
ATOM 1413 N N . THR A 1 173 ? 18.650 -6.953 12.117 1.00 55.19 173 THR A N 1
ATOM 1414 C CA . THR A 1 173 ? 17.601 -6.381 11.248 1.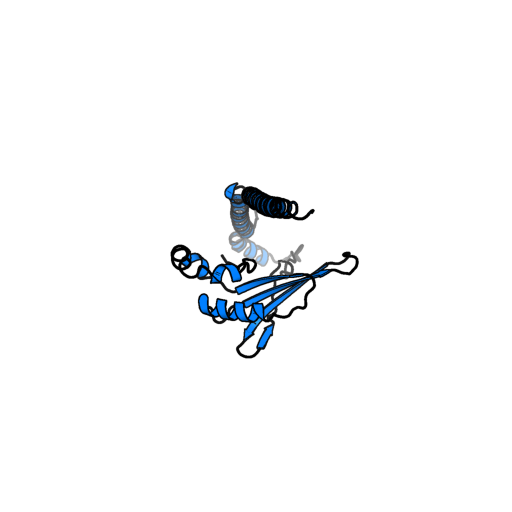00 55.19 173 THR A CA 1
ATOM 1415 C C . THR A 1 173 ? 17.960 -4.973 10.769 1.00 55.19 173 THR A C 1
ATOM 1417 O O . THR A 1 173 ? 17.225 -4.365 9.989 1.00 55.19 173 THR A O 1
ATOM 1420 N N . SER A 1 174 ? 19.098 -4.438 11.222 1.00 62.53 174 SER A N 1
ATOM 1421 C CA . SER A 1 174 ? 19.577 -3.131 10.792 1.00 62.53 174 SER A CA 1
ATOM 1422 C C . SER A 1 174 ? 20.110 -3.194 9.348 1.00 62.53 174 SER A C 1
ATOM 1424 O O . SER A 1 174 ? 20.701 -4.194 8.942 1.00 62.53 174 SER A O 1
ATOM 1426 N N . PRO A 1 175 ? 19.937 -2.138 8.533 1.00 64.12 175 PRO A N 1
ATOM 1427 C CA . PRO A 1 175 ? 20.460 -2.104 7.163 1.00 64.12 175 PRO A CA 1
ATOM 1428 C C . PRO A 1 175 ? 21.994 -1.977 7.101 1.00 64.12 175 PRO A C 1
ATOM 1430 O O . PRO A 1 175 ? 22.577 -2.086 6.024 1.00 64.12 175 PRO A O 1
ATOM 1433 N N . ALA A 1 176 ? 22.653 -1.738 8.239 1.00 69.44 176 ALA A N 1
ATOM 1434 C CA . ALA A 1 176 ? 24.091 -1.508 8.342 1.00 69.44 176 ALA A CA 1
ATOM 1435 C C . ALA A 1 176 ? 24.955 -2.683 7.831 1.00 69.44 176 ALA A C 1
ATOM 1437 O O . ALA A 1 176 ? 25.804 -2.434 6.974 1.00 69.44 176 ALA A O 1
ATOM 1438 N N . PRO A 1 177 ? 24.753 -3.945 8.268 1.00 68.25 177 PRO A N 1
ATOM 1439 C CA . PRO A 1 177 ? 25.501 -5.090 7.742 1.00 68.25 177 PRO A CA 1
ATOM 1440 C C . PRO A 1 177 ? 25.340 -5.268 6.225 1.00 68.25 177 PRO A C 1
ATOM 1442 O O . PRO A 1 177 ? 26.332 -5.458 5.527 1.00 68.25 177 PRO A O 1
ATOM 1445 N N . ILE A 1 178 ? 24.122 -5.104 5.695 1.00 74.06 178 ILE A N 1
ATOM 1446 C CA . ILE A 1 178 ? 23.838 -5.208 4.252 1.00 74.06 178 ILE A CA 1
ATOM 1447 C C . ILE A 1 178 ? 24.570 -4.104 3.471 1.00 74.06 178 ILE A C 1
ATOM 1449 O O . ILE A 1 178 ? 25.141 -4.347 2.406 1.00 74.06 178 ILE A O 1
ATOM 1453 N N . HIS A 1 179 ? 24.585 -2.878 4.000 1.00 70.44 179 HIS A N 1
ATOM 1454 C CA . HIS A 1 179 ? 25.294 -1.765 3.374 1.00 70.44 179 HIS A CA 1
ATOM 1455 C C . HIS A 1 179 ? 26.810 -1.999 3.354 1.00 70.44 179 HIS A C 1
ATOM 1457 O O . HIS A 1 179 ? 27.456 -1.748 2.336 1.00 70.44 179 HIS A O 1
ATOM 1463 N N . LEU A 1 180 ? 27.378 -2.513 4.449 1.00 72.88 180 LEU A N 1
ATOM 1464 C CA . LEU A 1 180 ? 28.805 -2.826 4.531 1.00 72.88 180 LEU A CA 1
ATOM 1465 C C . LEU A 1 180 ? 29.191 -3.896 3.504 1.00 72.88 180 LEU A C 1
ATOM 1467 O O . LEU A 1 180 ? 30.104 -3.690 2.710 1.00 72.88 180 LEU A O 1
ATOM 1471 N N . GLU A 1 181 ? 28.437 -4.993 3.464 1.00 72.06 181 GLU A N 1
ATOM 1472 C CA . GLU A 1 181 ? 28.689 -6.106 2.552 1.00 72.06 181 GLU A CA 1
ATOM 1473 C C . GLU A 1 181 ? 28.549 -5.685 1.082 1.00 72.06 181 GLU A C 1
ATOM 1475 O O . GLU A 1 181 ? 29.425 -5.969 0.265 1.00 72.06 181 GLU A O 1
ATOM 1480 N N . SER A 1 182 ? 27.508 -4.919 0.739 1.00 75.06 182 SER A N 1
ATOM 1481 C CA . SER A 1 182 ? 27.326 -4.401 -0.626 1.00 75.06 182 SER A CA 1
ATOM 1482 C C . SER A 1 182 ? 28.449 -3.450 -1.064 1.00 75.06 182 SER A C 1
ATOM 1484 O O . SER A 1 182 ? 28.851 -3.465 -2.231 1.00 75.06 182 SER A O 1
ATOM 1486 N N . SER A 1 183 ? 29.013 -2.679 -0.128 1.00 74.56 183 SER A N 1
ATOM 1487 C CA . SER A 1 183 ? 30.149 -1.783 -0.379 1.00 74.56 183 SER A CA 1
ATOM 1488 C C . SER A 1 183 ? 31.448 -2.570 -0.587 1.00 74.56 183 SER A C 1
ATOM 1490 O O . SER A 1 183 ? 32.231 -2.259 -1.482 1.00 74.56 183 SER A O 1
ATOM 1492 N N . SER A 1 184 ? 31.667 -3.638 0.186 1.00 75.25 184 SER A N 1
ATOM 1493 C CA . SER A 1 184 ? 32.824 -4.522 0.009 1.00 75.25 184 SER A CA 1
ATOM 1494 C C . SER A 1 184 ? 32.769 -5.282 -1.317 1.00 75.25 184 SER A C 1
ATOM 1496 O O . SER A 1 184 ? 33.770 -5.355 -2.027 1.00 75.25 184 SER A O 1
ATOM 1498 N N . VAL A 1 185 ? 31.599 -5.814 -1.690 1.00 79.75 185 VAL A N 1
ATOM 1499 C CA . VAL A 1 185 ? 31.416 -6.533 -2.962 1.00 79.75 185 VAL A CA 1
ATOM 1500 C C . VAL A 1 185 ? 31.633 -5.604 -4.156 1.00 79.75 185 VAL A C 1
ATOM 1502 O O . VAL A 1 185 ? 32.336 -5.979 -5.094 1.00 79.75 185 VAL A O 1
ATOM 1505 N N . THR A 1 186 ? 31.084 -4.386 -4.118 1.00 74.00 186 THR A N 1
ATOM 1506 C CA . THR A 1 186 ? 31.310 -3.400 -5.187 1.00 74.00 186 THR A CA 1
ATOM 1507 C C . THR A 1 186 ? 32.777 -2.986 -5.269 1.00 74.00 186 THR A C 1
ATOM 1509 O O . THR A 1 186 ? 33.322 -2.991 -6.367 1.00 74.00 186 THR A O 1
ATOM 1512 N N . GLY A 1 187 ? 33.453 -2.750 -4.139 1.00 76.50 187 GLY A N 1
ATOM 1513 C CA . GLY A 1 187 ? 34.892 -2.466 -4.112 1.00 76.50 187 GLY A CA 1
ATOM 1514 C C . GLY A 1 187 ? 35.743 -3.579 -4.733 1.00 76.50 187 GLY A C 1
ATOM 1515 O O . GLY A 1 187 ? 36.568 -3.319 -5.605 1.00 76.50 187 GLY A O 1
ATOM 1516 N N . HIS A 1 188 ? 35.500 -4.841 -4.364 1.00 76.25 188 HIS A N 1
ATOM 1517 C CA . HIS A 1 188 ? 36.209 -5.977 -4.963 1.00 76.25 188 HIS A CA 1
ATOM 1518 C C . HIS A 1 188 ? 35.949 -6.120 -6.464 1.00 76.25 188 HIS A C 1
ATOM 1520 O O . HIS A 1 188 ? 36.840 -6.534 -7.206 1.00 76.25 188 HIS A O 1
ATOM 1526 N N . GLN A 1 189 ? 34.739 -5.805 -6.922 1.00 73.94 189 GLN A N 1
ATOM 1527 C CA . GLN A 1 189 ? 34.397 -5.889 -8.333 1.00 73.94 189 GLN A CA 1
ATOM 1528 C C . GLN A 1 189 ? 35.052 -4.768 -9.146 1.00 73.94 189 GLN A C 1
ATOM 1530 O O . GLN A 1 189 ? 35.553 -5.053 -10.230 1.00 73.94 189 GLN A O 1
ATOM 1535 N N . THR A 1 190 ? 35.121 -3.545 -8.610 1.00 74.69 190 THR A N 1
ATOM 1536 C CA . THR A 1 190 ? 35.851 -2.424 -9.222 1.00 74.69 190 THR A CA 1
ATOM 1537 C C . THR A 1 190 ? 37.335 -2.744 -9.349 1.00 74.69 190 THR A C 1
ATOM 1539 O O . THR A 1 190 ? 37.862 -2.698 -10.455 1.00 74.69 190 THR A O 1
ATOM 1542 N N . ASN A 1 191 ? 37.978 -3.204 -8.271 1.00 73.56 191 ASN A N 1
ATOM 1543 C CA . ASN A 1 191 ? 39.400 -3.559 -8.300 1.00 73.56 191 ASN A CA 1
ATOM 1544 C C . ASN A 1 191 ? 39.696 -4.655 -9.332 1.00 73.56 191 ASN A C 1
ATOM 1546 O O . ASN A 1 191 ? 40.684 -4.591 -10.049 1.00 73.56 191 ASN A O 1
ATOM 1550 N N . ARG A 1 192 ? 38.809 -5.650 -9.462 1.00 70.38 192 ARG A N 1
ATOM 1551 C CA . ARG A 1 192 ? 38.969 -6.721 -10.454 1.00 70.38 192 ARG A CA 1
ATOM 1552 C C . ARG A 1 192 ? 38.794 -6.227 -11.892 1.00 70.38 192 ARG A C 1
ATOM 1554 O O . ARG A 1 192 ? 39.358 -6.818 -12.807 1.00 70.38 192 ARG A O 1
ATOM 1561 N N . VAL A 1 193 ? 37.971 -5.205 -12.120 1.00 73.69 193 VAL A N 1
ATOM 1562 C CA . VAL A 1 193 ? 37.835 -4.572 -13.442 1.00 73.69 193 VAL A CA 1
ATOM 1563 C C . VAL A 1 193 ? 39.091 -3.769 -13.760 1.00 73.69 193 VAL A C 1
ATOM 1565 O O . VAL A 1 193 ? 39.648 -3.959 -14.835 1.00 73.69 193 VAL A O 1
ATOM 1568 N N . GLU A 1 194 ? 39.584 -2.977 -12.808 1.00 70.94 194 GLU A N 1
ATOM 1569 C CA . GLU A 1 194 ? 40.818 -2.199 -12.955 1.00 70.94 194 GLU A CA 1
ATOM 1570 C C . GLU A 1 194 ? 42.041 -3.099 -13.190 1.00 70.94 194 GLU A C 1
ATOM 1572 O O . GLU A 1 194 ? 42.829 -2.835 -14.092 1.00 70.94 194 GLU A O 1
ATOM 1577 N N . GLU A 1 195 ? 42.173 -4.216 -12.466 1.00 70.31 195 GLU A N 1
ATOM 1578 C CA . GLU A 1 195 ? 43.234 -5.208 -12.701 1.00 70.31 195 GLU A CA 1
ATOM 1579 C C . GLU A 1 195 ? 43.155 -5.814 -14.113 1.00 70.31 195 GLU A C 1
ATOM 1581 O O . GLU A 1 195 ? 44.176 -5.968 -14.780 1.00 70.31 195 GLU A O 1
ATOM 1586 N N . ASN A 1 196 ? 41.952 -6.124 -14.607 1.00 65.25 196 ASN A N 1
ATOM 1587 C CA . ASN A 1 196 ? 41.774 -6.682 -15.950 1.00 65.25 196 ASN A CA 1
ATOM 1588 C C . ASN A 1 196 ? 42.010 -5.647 -17.066 1.00 65.25 196 ASN A C 1
ATOM 1590 O O . ASN A 1 196 ? 42.487 -6.016 -18.142 1.00 65.25 196 ASN A O 1
ATOM 1594 N N . GLU A 1 197 ? 41.693 -4.370 -16.838 1.00 67.31 197 GLU A N 1
ATOM 1595 C CA . GLU A 1 197 ? 42.030 -3.277 -17.760 1.00 67.31 197 GLU A CA 1
ATOM 1596 C C . GLU A 1 197 ? 43.542 -3.020 -17.779 1.00 67.31 197 GLU A C 1
ATOM 1598 O O . GLU A 1 197 ? 44.133 -2.961 -18.855 1.00 67.31 197 GLU A O 1
ATOM 1603 N N . CYS A 1 198 ? 44.196 -3.001 -16.614 1.00 57.72 198 CYS A N 1
ATOM 1604 C CA . CYS A 1 198 ? 45.642 -2.802 -16.495 1.00 57.72 198 CYS A CA 1
ATOM 1605 C C . CYS A 1 198 ? 46.440 -3.924 -17.195 1.00 57.72 198 CYS A C 1
ATOM 1607 O O . CYS A 1 198 ? 47.363 -3.655 -17.964 1.00 57.72 198 CYS A O 1
ATOM 1609 N N . VAL A 1 199 ? 46.013 -5.185 -17.037 1.00 59.00 199 VAL A N 1
ATOM 1610 C CA . VAL A 1 199 ? 46.585 -6.341 -17.761 1.00 59.00 199 VAL A CA 1
ATOM 1611 C C . VAL A 1 199 ? 46.355 -6.243 -19.279 1.00 59.00 199 VAL A C 1
ATOM 1613 O O . VAL A 1 199 ? 47.188 -6.690 -20.072 1.00 59.00 199 VAL A O 1
ATOM 1616 N N . SER A 1 200 ? 45.242 -5.642 -19.710 1.00 52.34 200 SER A N 1
ATOM 1617 C CA . SER A 1 200 ? 44.938 -5.435 -21.133 1.00 52.34 200 SER A CA 1
ATOM 1618 C C . SER A 1 200 ? 45.800 -4.332 -21.766 1.00 52.34 200 SER A C 1
ATOM 1620 O O . SER A 1 200 ? 46.171 -4.450 -22.938 1.00 52.34 200 SER A O 1
ATOM 1622 N N . ASP A 1 201 ? 46.158 -3.293 -21.007 1.00 53.69 201 ASP A N 1
ATOM 1623 C CA . ASP A 1 201 ? 47.015 -2.195 -21.471 1.00 53.69 201 ASP A CA 1
ATOM 1624 C C . ASP A 1 201 ? 48.512 -2.559 -21.479 1.00 53.69 201 ASP A C 1
ATOM 1626 O O . ASP A 1 201 ? 49.216 -2.203 -22.429 1.00 53.69 201 ASP A O 1
ATOM 1630 N N . GLU A 1 202 ? 49.001 -3.370 -20.531 1.00 51.69 202 GLU A N 1
ATOM 1631 C CA . GLU A 1 202 ? 50.349 -3.967 -20.617 1.00 51.69 202 GLU A CA 1
ATOM 1632 C C . GLU A 1 202 ? 50.506 -4.845 -21.872 1.00 51.69 202 GLU A C 1
ATOM 1634 O O . GLU A 1 202 ? 51.541 -4.810 -22.543 1.00 51.69 202 GLU A O 1
ATOM 1639 N N . CYS A 1 203 ? 49.447 -5.561 -22.268 1.00 47.56 203 CYS A N 1
ATOM 1640 C CA . CYS A 1 203 ? 49.427 -6.335 -23.511 1.00 47.56 203 CYS A CA 1
ATOM 1641 C C . CYS A 1 203 ? 49.447 -5.452 -24.780 1.00 47.56 203 CYS A C 1
ATOM 1643 O O . CYS A 1 203 ? 49.886 -5.913 -25.837 1.00 47.56 203 CYS A O 1
ATOM 1645 N N . ARG A 1 204 ? 49.016 -4.182 -24.708 1.00 48.03 204 ARG A N 1
ATOM 1646 C CA . ARG A 1 204 ? 49.080 -3.227 -25.834 1.00 48.03 204 ARG A CA 1
ATOM 1647 C C . ARG A 1 204 ? 50.457 -2.592 -26.016 1.00 48.03 204 ARG A C 1
ATOM 1649 O O . ARG A 1 204 ? 50.841 -2.338 -27.157 1.00 48.03 204 ARG A O 1
ATOM 1656 N N . CYS A 1 205 ? 51.222 -2.386 -24.945 1.00 44.72 205 CYS A N 1
ATOM 1657 C CA . CYS A 1 205 ? 52.571 -1.813 -25.041 1.00 44.72 205 CYS A CA 1
ATOM 1658 C C . CYS A 1 205 ? 53.628 -2.788 -25.593 1.00 44.72 205 CYS A C 1
ATOM 1660 O O . CYS A 1 205 ? 54.650 -2.344 -26.108 1.00 44.72 205 CYS A O 1
ATOM 1662 N N . GLY A 1 206 ? 53.379 -4.102 -25.579 1.00 47.06 206 GLY A N 1
ATOM 1663 C CA . GLY A 1 206 ? 54.319 -5.108 -26.100 1.00 47.06 206 GLY A CA 1
ATOM 1664 C C . GLY A 1 206 ? 54.344 -5.291 -27.627 1.00 47.06 206 GLY A C 1
ATOM 1665 O O . GLY A 1 206 ? 55.117 -6.110 -28.115 1.00 47.06 206 GLY A O 1
ATOM 1666 N N . SER A 1 207 ? 53.509 -4.577 -28.395 1.00 46.75 207 SER A N 1
ATOM 1667 C CA . SER A 1 207 ? 53.321 -4.839 -29.839 1.00 46.75 207 SER A CA 1
ATOM 1668 C C . SER A 1 207 ? 53.804 -3.724 -30.783 1.00 46.75 207 SER A C 1
ATOM 1670 O O . SER A 1 207 ? 53.539 -3.808 -31.980 1.00 46.75 207 SER A O 1
ATOM 1672 N N . SER A 1 208 ? 54.502 -2.690 -30.289 1.00 47.19 208 SER A N 1
ATOM 1673 C CA . SER A 1 208 ? 54.930 -1.537 -31.113 1.00 47.19 208 SER A CA 1
ATOM 1674 C C . SER A 1 208 ? 56.447 -1.340 -31.272 1.00 47.19 208 SER A C 1
ATOM 1676 O O . SER A 1 208 ? 56.861 -0.374 -31.905 1.00 47.19 208 SER A O 1
ATOM 1678 N N . GLU A 1 209 ? 57.292 -2.258 -30.794 1.00 47.62 209 GLU A N 1
ATOM 1679 C CA . GLU A 1 209 ? 58.749 -2.224 -31.035 1.00 47.62 209 GLU A CA 1
ATOM 1680 C C . GLU A 1 209 ? 59.227 -3.422 -31.872 1.00 47.62 209 GLU A C 1
ATOM 1682 O O . GLU A 1 209 ? 60.068 -4.204 -31.454 1.00 47.62 209 GLU A O 1
ATOM 1687 N N . MET A 1 210 ? 58.692 -3.589 -33.083 1.00 45.72 210 MET A N 1
ATOM 1688 C CA . MET A 1 210 ? 59.327 -4.419 -34.121 1.00 45.72 210 MET A CA 1
ATOM 1689 C C . MET A 1 210 ? 58.919 -3.950 -35.525 1.00 45.72 210 MET A C 1
ATOM 1691 O O . MET A 1 210 ? 58.399 -4.730 -36.307 1.00 45.72 210 MET A O 1
ATOM 1695 N N . PHE A 1 211 ? 59.122 -2.676 -35.877 1.00 47.75 211 PHE A N 1
ATOM 1696 C CA . PHE A 1 211 ? 59.249 -2.282 -37.291 1.00 47.75 211 PHE A CA 1
ATOM 1697 C C . PHE A 1 211 ? 59.888 -0.890 -37.432 1.00 47.75 211 PHE A C 1
ATOM 1699 O O . PHE A 1 211 ? 59.198 0.104 -37.619 1.00 47.75 211 PHE A O 1
ATOM 1706 N N . SER A 1 212 ? 61.219 -0.828 -37.383 1.00 39.53 212 SER A N 1
ATOM 1707 C CA . SER A 1 212 ? 61.993 0.239 -38.032 1.00 39.53 212 SER A CA 1
ATOM 1708 C C . SER A 1 212 ? 63.244 -0.383 -38.642 1.00 39.53 212 SER A C 1
ATOM 1710 O O . SER A 1 212 ? 64.043 -1.002 -37.940 1.00 39.53 212 SER A O 1
ATOM 1712 N N . ARG A 1 213 ? 63.320 -0.287 -39.971 1.00 42.44 213 ARG A N 1
ATOM 1713 C CA . ARG A 1 213 ? 64.511 -0.546 -40.784 1.00 42.44 213 ARG A CA 1
ATOM 1714 C C . ARG A 1 213 ? 65.492 0.610 -40.661 1.00 42.44 213 ARG A C 1
ATOM 1716 O O . ARG A 1 213 ? 65.005 1.748 -40.485 1.00 42.44 213 ARG A O 1
#